Protein AF-H3HBI4-F1 (afdb_monomer)

Secondary structure (DSSP, 8-state):
-EEEEETTS--EEEEE--EEEEE-SSSTTT-EEEEEE---SPTTEEEEE--HHHH---HHHHHT----HHHHHHHHTTT--TTPPEEESSHHHHHHHTT---S-EEEHHHHEEESSS-GGG-SPPHHHHIIIIIS-PPPSS--HHHHHHHHHHHHHHHTTS--EEEEPPHHHHH-S-------SGGGTGGG-------PPPP------------TT---------------S--GGGG-S-SEEEEEEEETT--HHHHHHHIIIII----SEEPPPEE-TT-SEEEEEEE-SSHHHHHHHHHH---TTS---EEE-TTS-EEEEEEEE-TTS-EEEEEEEEE-

Foldseek 3Di:
DFKKDFAPDPDIDRQAAFKAWDADLVPLVWGTLDIFTEADDDPRMDTPGRPCVAAVQDPCLNNPFPHHLVNVLVSCVVPDDLPDAAWAAVCVSVCVNSVHDHDRYDHLQVFAFALDDDPVQRRDDLQQLCCPQVVDGDFPHDDNSVRNSSRSVSVVSSVPDDTYHDGHHPCVRPNDDDDDDPDDPPPPVVPDDDDDDDDDDDDDDDDDDDDDDDPPPPDDDDDDDDDDDDDDDDPSVQPFAQKKKKKQAAPQAWQVLVQVLLCPQLVFHFPDWDGWDDDPPDRMTMGMTGHPGNVSSVSSQVSAAAPVRHWDWDADSRGWTKTFHWTAHPVRDIDRGMMMTGD

pLDDT: mean 77.67, std 22.81, range [23.73, 97.88]

Nearest PDB structures (foldseek):
  2cq4-assembly1_A  TM=5.658E-01  e=1.189E-02  Homo sapiens
  7pcv-assembly2_B  TM=7.334E-01  e=9.843E-02  Homo sapiens
  2cph-assembly1_A  TM=5.610E-01  e=5.065E-02  Mus musculus
  2cpx-assembly1_A  TM=5.346E-01  e=1.111E-01  Homo sapiens
  3k0j-assembly1_C  TM=5.694E-01  e=1.414E-01  Homo sapiens

Sequence (343 aa):
MCVTQQEGSHESKANALCRVSAVDGENMLRNIISDFIVHQPEDGFHIVDPKTDIHGITAQQIANCKITMQQAQKKMLKYISSDTIVVGHSVYGDLASMRINHRRVIDTALIFRRKDGSPSRATPGLKDLTKFLLGFEMPQGHDSTVDAQASMMAAKYAARHETGRIIPSALELHGPRTKEPREEAIRLEANKEYTEAAKPTAVNAPVNEASYIDMAAMKKEGAGETASRKNGMSEAMIARSCRLRVHRIPKGISSRDIEKFFIENTQIVPAAVEKIAWLPNQNRGSCSVTFSTNAHAALAFESAKGPNGKTKVTNDSIGRPQKTIAVVNGIGKTYKNVALGVL

Organism: Phytophthora ramorum (NCBI:txid164328)

InterPro domains:
  IPR012337 Ribonuclease H-like superfamily [SSF53098] (15-156)
  IPR012677 Nucleotide-binding alpha-beta plait domain superfamily [G3DSA:3.30.70.330] (229-315)
  IPR013520 Ribonuclease H-like domain [SM00479] (1-164)
  IPR035979 RNA-binding domain superfamily [SSF54928] (233-304)
  IPR036397 Ribonuclease H superfamily [G3DSA:3.30.420.10] (1-170)
  IPR047021 RNA exonuclease REXO1/REXO3/REXO4-like [PTHR12801] (1-171)

Radius of gyration: 23.18 Å; Cα contacts (8 Å, |Δi|>4): 542; chains: 1; bounding box: 61×56×58 Å

Solvent-accessible surface area (backbone atoms only — not comparable to full-atom values): 20490 Å² total; per-residue (Å²): 84,18,24,29,30,37,68,99,55,91,57,65,43,73,54,38,52,34,60,55,44,43,56,36,86,87,46,35,93,72,35,69,75,41,76,43,43,20,27,38,55,58,93,66,38,41,72,76,40,52,46,35,88,48,51,70,47,50,59,66,60,29,49,70,33,85,36,40,63,70,54,49,41,60,60,51,52,76,74,50,52,93,82,40,74,49,64,20,61,60,38,67,60,59,30,56,44,60,72,51,90,78,86,48,63,49,44,46,34,75,50,38,23,24,62,54,68,56,83,94,54,22,57,53,53,71,61,53,48,35,37,72,77,67,72,42,79,67,70,94,54,52,48,59,56,60,51,40,39,52,23,43,51,52,47,58,45,48,77,75,47,87,68,35,64,72,40,69,38,67,51,78,76,68,44,82,85,78,83,76,83,92,79,67,77,76,74,67,69,81,73,68,79,91,76,85,90,83,85,89,82,89,83,89,84,85,90,81,91,83,86,87,85,76,91,80,75,90,72,84,88,84,90,86,90,88,88,87,85,88,90,76,85,63,73,77,74,68,78,44,59,32,33,35,36,39,31,59,34,50,84,83,61,54,43,66,28,54,50,50,41,33,42,74,59,32,70,34,75,64,70,42,62,41,71,65,45,69,50,87,100,47,81,36,22,33,30,42,36,31,28,87,37,46,66,52,32,49,48,34,59,68,47,47,45,11,64,79,71,58,68,60,80,43,60,48,83,80,67,40,55,26,33,48,26,49,44,50,24,98,87,70,54,75,41,56,71,25,34,42,30,59,87

Mean predicted aligned error: 16.55 Å

Structure (mmCIF, N/CA/C/O backbone):
data_AF-H3HBI4-F1
#
_entry.id   AF-H3HBI4-F1
#
loop_
_atom_site.group_PDB
_atom_site.id
_atom_site.type_symbol
_atom_site.label_atom_id
_atom_site.label_alt_id
_atom_site.label_comp_id
_atom_site.label_asym_id
_atom_site.label_entity_id
_atom_site.label_seq_id
_atom_site.pdbx_PDB_ins_code
_atom_site.Cartn_x
_atom_site.Cartn_y
_atom_site.Cartn_z
_atom_site.occupancy
_atom_site.B_iso_or_equiv
_atom_site.auth_seq_id
_atom_site.auth_comp_id
_atom_site.auth_asym_id
_atom_site.auth_atom_id
_atom_site.pdbx_PDB_model_num
ATOM 1 N N . MET A 1 1 ? 9.246 -3.633 5.172 1.00 92.88 1 MET A N 1
ATOM 2 C CA . MET A 1 1 ? 9.793 -4.797 5.910 1.00 92.88 1 MET A CA 1
ATOM 3 C C . MET A 1 1 ? 10.995 -4.333 6.711 1.00 92.88 1 MET A C 1
ATOM 5 O O . MET A 1 1 ? 11.638 -3.404 6.253 1.00 92.88 1 MET A O 1
ATOM 9 N N . CYS A 1 2 ? 11.321 -4.981 7.825 1.00 93.94 2 CYS A N 1
ATOM 10 C CA . CYS A 1 2 ? 12.526 -4.735 8.624 1.00 93.94 2 CYS A CA 1
ATOM 11 C C . CYS A 1 2 ? 13.415 -5.992 8.691 1.00 93.94 2 CYS A C 1
ATOM 13 O O . CYS A 1 2 ? 13.031 -7.060 8.206 1.00 93.94 2 CYS A O 1
ATOM 15 N N . VAL A 1 3 ? 14.611 -5.855 9.262 1.00 95.56 3 VAL A N 1
ATOM 16 C CA . VAL A 1 3 ? 15.516 -6.963 9.584 1.00 95.56 3 VAL A CA 1
ATOM 17 C C . VAL A 1 3 ? 15.357 -7.317 11.057 1.00 95.56 3 VAL A C 1
ATOM 19 O O . VAL A 1 3 ? 15.500 -6.448 11.920 1.00 95.56 3 VAL A O 1
ATOM 22 N N . THR A 1 4 ? 15.092 -8.588 11.347 1.00 94.69 4 THR A N 1
ATOM 23 C CA . THR A 1 4 ? 15.086 -9.125 12.714 1.00 94.69 4 THR A CA 1
ATOM 24 C C . THR A 1 4 ? 16.097 -10.254 12.857 1.00 94.69 4 THR A C 1
ATOM 26 O O . THR A 1 4 ? 16.454 -10.895 11.872 1.00 94.69 4 THR A O 1
ATOM 29 N N . GLN A 1 5 ? 16.568 -10.507 14.072 1.00 94.44 5 GLN A N 1
ATOM 30 C CA . GLN A 1 5 ? 17.501 -11.590 14.380 1.00 94.44 5 GLN A CA 1
ATOM 31 C C . GLN A 1 5 ? 17.034 -12.328 15.627 1.00 94.44 5 GLN A C 1
ATOM 33 O O . GLN A 1 5 ? 16.554 -11.703 16.573 1.00 94.44 5 GLN A O 1
ATOM 38 N N . GLN A 1 6 ? 17.130 -13.656 15.605 1.00 93.25 6 GLN A N 1
ATOM 39 C CA . GLN A 1 6 ? 16.731 -14.477 16.743 1.00 93.25 6 GLN A CA 1
ATOM 40 C C . GLN A 1 6 ? 17.752 -14.339 17.877 1.00 93.25 6 GLN A C 1
ATOM 42 O O . GLN A 1 6 ? 18.962 -14.419 17.649 1.00 93.25 6 GLN A O 1
ATOM 47 N N . GLU A 1 7 ? 17.257 -14.149 19.098 1.00 90.31 7 GLU A N 1
ATOM 48 C CA . GLU A 1 7 ? 18.072 -14.046 20.306 1.00 90.31 7 GLU A CA 1
ATOM 49 C C . GLU A 1 7 ? 18.949 -15.293 20.486 1.00 90.31 7 GLU A C 1
ATOM 51 O O . GLU A 1 7 ? 18.493 -16.427 20.339 1.00 90.31 7 GLU A O 1
ATOM 56 N N . GLY A 1 8 ? 20.237 -15.081 20.767 1.00 87.00 8 GLY A N 1
ATOM 57 C CA . GLY A 1 8 ? 21.205 -16.168 20.943 1.00 87.00 8 GLY A CA 1
ATOM 58 C C . GLY A 1 8 ? 21.646 -16.877 19.654 1.00 87.00 8 GLY A C 1
ATOM 59 O O . GLY A 1 8 ? 22.393 -17.847 19.737 1.00 87.00 8 GLY A O 1
ATOM 60 N N . SER A 1 9 ? 21.236 -16.407 18.469 1.00 88.56 9 SER A N 1
ATOM 61 C CA . SER A 1 9 ? 21.659 -16.964 17.176 1.00 88.56 9 SER A CA 1
ATOM 62 C C . SER A 1 9 ? 22.230 -15.888 16.245 1.00 88.56 9 SER A C 1
ATOM 64 O O . SER A 1 9 ? 21.973 -14.697 16.421 1.00 88.56 9 SER A O 1
ATOM 66 N N . HIS A 1 10 ? 22.952 -16.307 15.203 1.00 85.00 10 HIS A N 1
ATOM 67 C CA . HIS A 1 10 ? 23.350 -15.438 14.086 1.00 85.00 10 HIS A CA 1
ATOM 68 C C . HIS A 1 10 ? 22.332 -15.437 12.929 1.00 85.00 10 HIS A C 1
ATOM 70 O O . HIS A 1 10 ? 22.590 -14.845 11.880 1.00 85.00 10 HIS A O 1
ATOM 76 N N . GLU A 1 11 ? 21.181 -16.100 13.087 1.00 86.94 11 GLU A N 1
ATOM 77 C CA . GLU A 1 11 ? 20.178 -16.191 12.030 1.00 86.94 11 GLU A CA 1
ATOM 78 C C . GLU A 1 11 ? 19.351 -14.900 11.959 1.00 86.94 11 GLU A C 1
ATOM 80 O O . GLU A 1 11 ? 18.637 -14.532 12.898 1.00 86.94 11 GLU A O 1
ATOM 85 N N . SER A 1 12 ? 19.444 -14.206 10.821 1.00 88.94 12 SER A N 1
ATOM 86 C CA . SER A 1 12 ? 18.702 -12.974 10.560 1.00 88.94 12 SER A CA 1
ATOM 87 C C . SER A 1 12 ? 17.635 -13.170 9.484 1.00 88.94 12 SER A C 1
ATOM 89 O O . SER A 1 12 ? 17.855 -13.757 8.425 1.00 88.94 12 SER A O 1
ATOM 91 N N . LYS A 1 13 ? 16.448 -12.625 9.745 1.00 89.75 13 LYS A N 1
ATOM 92 C CA . LYS A 1 13 ? 15.347 -12.506 8.795 1.00 89.75 13 LYS A CA 1
ATOM 93 C C . LYS A 1 13 ? 15.378 -11.108 8.201 1.00 89.75 13 LYS A C 1
ATOM 95 O O . LYS A 1 13 ? 14.882 -10.155 8.794 1.00 89.75 13 LYS A O 1
ATOM 100 N N . ALA A 1 14 ? 15.913 -10.989 6.989 1.00 91.81 14 ALA A N 1
ATOM 101 C CA . ALA A 1 14 ? 16.042 -9.705 6.294 1.00 91.81 14 ALA A CA 1
ATOM 102 C C . ALA A 1 14 ? 14.701 -9.046 5.904 1.00 91.81 14 ALA A C 1
ATOM 104 O O . ALA A 1 14 ? 14.677 -7.864 5.551 1.00 91.81 14 ALA A O 1
ATOM 105 N N . ASN A 1 15 ? 13.606 -9.812 5.925 1.00 92.56 15 ASN A N 1
ATOM 106 C CA . ASN A 1 15 ? 12.315 -9.461 5.334 1.00 92.56 15 ASN A CA 1
ATOM 107 C C . ASN A 1 15 ? 11.151 -9.642 6.327 1.00 92.56 15 ASN A C 1
ATOM 109 O O . ASN A 1 15 ? 10.064 -10.079 5.950 1.00 92.56 15 ASN A O 1
ATOM 113 N N . ALA A 1 16 ? 11.357 -9.328 7.607 1.00 95.06 16 ALA A N 1
ATOM 114 C CA . ALA A 1 16 ? 10.279 -9.348 8.591 1.00 95.06 16 ALA A CA 1
ATOM 115 C C . ALA A 1 16 ? 9.219 -8.281 8.257 1.00 95.06 16 ALA A C 1
ATOM 117 O O . ALA A 1 16 ? 9.527 -7.149 7.866 1.00 95.06 16 ALA A O 1
ATOM 118 N N . LEU A 1 17 ? 7.940 -8.635 8.364 1.00 95.50 17 LEU A N 1
ATOM 119 C CA . LEU A 1 17 ? 6.852 -7.746 7.972 1.00 95.50 17 LEU A CA 1
ATOM 120 C C . LEU A 1 17 ? 6.647 -6.631 9.008 1.00 95.50 17 LEU A C 1
ATOM 122 O O . LEU A 1 17 ? 6.317 -6.919 10.154 1.00 95.50 17 LEU A O 1
ATOM 126 N N . CYS A 1 18 ? 6.759 -5.367 8.582 1.00 94.06 18 CYS A N 1
ATOM 127 C CA . CYS A 1 18 ? 6.536 -4.192 9.440 1.00 94.06 18 CYS A CA 1
ATOM 128 C C . CYS A 1 18 ? 5.358 -3.303 9.002 1.00 94.06 18 CYS A C 1
ATOM 130 O O . CYS A 1 18 ? 4.817 -2.571 9.820 1.00 94.06 18 CYS A O 1
ATOM 132 N N . ARG A 1 19 ? 4.921 -3.354 7.739 1.00 94.25 19 ARG A N 1
ATOM 133 C CA . ARG A 1 19 ? 3.734 -2.648 7.227 1.00 94.25 19 ARG A CA 1
ATOM 134 C C . ARG A 1 19 ? 3.176 -3.417 6.041 1.00 94.25 19 ARG A C 1
ATOM 136 O O . ARG A 1 19 ? 3.949 -3.964 5.259 1.00 94.25 19 ARG A O 1
ATOM 143 N N . VAL A 1 20 ? 1.856 -3.445 5.915 1.00 94.56 20 VAL A N 1
ATOM 144 C CA . VAL A 1 20 ? 1.159 -4.030 4.768 1.00 94.56 20 VAL A CA 1
ATOM 145 C C . VAL A 1 20 ? 0.008 -3.127 4.353 1.00 94.56 20 VAL A C 1
ATOM 147 O O . VAL A 1 20 ? -0.744 -2.634 5.199 1.00 94.56 20 VAL A O 1
ATOM 150 N N . SER A 1 21 ? -0.138 -2.932 3.044 1.00 92.31 21 SER A N 1
ATOM 151 C CA . SER A 1 21 ? -1.249 -2.189 2.456 1.00 92.31 21 SER A CA 1
ATOM 152 C C . SER A 1 21 ? -1.907 -3.012 1.347 1.00 92.31 21 SER A C 1
ATOM 154 O O . SER A 1 21 ? -1.239 -3.750 0.630 1.00 92.31 21 SER A O 1
ATOM 156 N N . ALA A 1 22 ? -3.222 -2.882 1.205 1.00 93.12 22 ALA A N 1
ATOM 157 C CA . ALA A 1 22 ? -4.009 -3.439 0.113 1.00 93.12 22 ALA A CA 1
ATOM 158 C C . ALA A 1 22 ? -4.960 -2.375 -0.430 1.00 93.12 22 ALA A C 1
ATOM 160 O O . ALA A 1 22 ? -5.560 -1.608 0.329 1.00 93.12 22 ALA A O 1
ATOM 161 N N . VAL A 1 23 ? -5.130 -2.371 -1.747 1.00 89.88 23 VAL A N 1
ATOM 162 C CA . VAL A 1 23 ? -6.016 -1.459 -2.472 1.00 89.88 23 VAL A CA 1
ATOM 163 C C . VAL A 1 23 ? -6.989 -2.248 -3.335 1.00 89.88 23 VAL A C 1
ATOM 165 O O . VAL A 1 23 ? -6.710 -3.375 -3.737 1.00 89.88 23 VAL A O 1
ATOM 168 N N . ASP A 1 24 ? -8.142 -1.652 -3.599 1.00 86.69 24 ASP A N 1
ATOM 169 C CA . ASP A 1 24 ? -9.148 -2.204 -4.502 1.00 86.69 24 ASP A CA 1
ATOM 170 C C . ASP A 1 24 ? -8.649 -2.135 -5.946 1.00 86.69 24 ASP A C 1
ATOM 172 O O . ASP A 1 24 ? -8.243 -1.075 -6.409 1.00 86.69 24 ASP A O 1
ATOM 176 N N . GLY A 1 25 ? -8.673 -3.250 -6.674 1.00 86.69 25 GLY A N 1
ATOM 177 C CA . GLY A 1 25 ? -8.191 -3.280 -8.051 1.00 86.69 25 GLY A CA 1
ATOM 178 C C . GLY A 1 25 ? -8.991 -2.394 -9.000 1.00 86.69 25 GLY A C 1
ATOM 179 O O . GLY A 1 25 ? -8.414 -1.814 -9.920 1.00 86.69 25 GLY A O 1
ATOM 180 N N . GLU A 1 26 ? -10.289 -2.209 -8.769 1.00 83.88 26 GLU A N 1
ATOM 181 C CA . GLU A 1 26 ? -11.128 -1.352 -9.607 1.00 83.88 26 GLU A CA 1
ATOM 182 C C . GLU A 1 26 ? -10.927 0.120 -9.252 1.00 83.88 26 GLU A C 1
ATOM 184 O O . GLU A 1 26 ? -10.627 0.931 -10.133 1.00 83.88 26 GLU A O 1
ATOM 189 N N . ASN A 1 27 ? -10.977 0.434 -7.954 1.00 79.38 27 ASN A N 1
ATOM 190 C CA . ASN A 1 27 ? -10.935 1.794 -7.415 1.00 79.38 27 ASN A CA 1
ATOM 191 C C . ASN A 1 27 ? -9.642 2.109 -6.641 1.00 79.38 27 ASN A C 1
ATOM 193 O O . ASN A 1 27 ? -9.673 2.828 -5.643 1.00 79.38 27 ASN A O 1
ATOM 197 N N . MET A 1 28 ? -8.494 1.626 -7.123 1.00 77.50 28 MET A N 1
ATOM 198 C CA . MET A 1 28 ? -7.189 1.654 -6.429 1.00 77.50 28 MET A CA 1
ATOM 199 C C . MET A 1 28 ? -6.773 3.025 -5.902 1.00 77.50 28 MET A C 1
ATOM 201 O O . MET A 1 28 ? -6.196 3.135 -4.823 1.00 77.50 28 MET A O 1
ATOM 205 N N . LEU A 1 29 ? -7.097 4.085 -6.644 1.00 67.06 29 LEU A N 1
ATOM 206 C CA . LEU A 1 29 ? -6.775 5.451 -6.258 1.00 67.06 29 LEU A CA 1
ATOM 207 C C . LEU A 1 29 ? -7.581 5.900 -5.042 1.00 67.06 29 LEU A C 1
ATOM 209 O O . LEU A 1 29 ? -7.080 6.694 -4.255 1.00 67.06 29 LEU A O 1
ATOM 213 N N . ARG A 1 30 ? -8.841 5.477 -4.935 1.00 60.25 30 ARG A N 1
ATOM 214 C CA . ARG A 1 30 ? -9.856 6.007 -4.008 1.00 60.25 30 ARG A CA 1
ATOM 215 C C . ARG A 1 30 ? -10.087 5.102 -2.801 1.00 60.25 30 ARG A C 1
ATOM 217 O O . ARG A 1 30 ? -10.400 5.592 -1.718 1.00 60.25 30 ARG A O 1
ATOM 224 N N . ASN A 1 31 ? -9.881 3.802 -2.982 1.00 73.81 31 ASN A N 1
ATOM 225 C CA . ASN A 1 31 ? -10.235 2.776 -2.020 1.00 73.81 31 ASN A CA 1
ATOM 226 C C . ASN A 1 31 ? -9.001 1.979 -1.567 1.00 73.81 31 ASN A C 1
ATOM 228 O O . ASN A 1 31 ? -8.602 0.981 -2.173 1.00 73.81 31 ASN A O 1
ATOM 232 N N . ILE A 1 32 ? -8.414 2.434 -0.458 1.00 83.75 32 ILE A N 1
ATOM 233 C CA . ILE A 1 32 ? -7.425 1.671 0.307 1.00 83.75 32 ILE A CA 1
ATOM 234 C C . ILE A 1 32 ? -8.194 0.743 1.250 1.00 83.75 32 ILE A C 1
ATOM 236 O O . ILE A 1 32 ? -8.770 1.198 2.250 1.00 83.75 32 ILE A O 1
ATOM 240 N N . ILE A 1 33 ? -8.174 -0.548 0.915 1.00 85.25 33 ILE A N 1
ATOM 241 C CA . ILE A 1 33 ? -8.853 -1.635 1.628 1.00 85.25 33 ILE A CA 1
ATOM 242 C C . ILE A 1 33 ? -8.239 -1.831 3.014 1.00 85.25 33 ILE A C 1
ATOM 244 O O . ILE A 1 33 ? -8.946 -2.034 4.004 1.00 85.25 33 ILE A O 1
ATOM 248 N N . SER A 1 34 ? -6.912 -1.779 3.085 1.00 86.69 34 SER A N 1
ATOM 249 C CA . SER A 1 34 ? -6.167 -2.016 4.310 1.00 86.69 34 SER A CA 1
ATOM 250 C C . SER A 1 34 ? -4.841 -1.272 4.277 1.00 86.69 34 SER A C 1
ATOM 252 O O . SER A 1 34 ? -4.184 -1.256 3.246 1.00 86.69 34 SER A O 1
ATOM 254 N N . ASP A 1 35 ? -4.438 -0.680 5.397 1.00 89.62 35 ASP A N 1
ATOM 255 C CA . ASP A 1 35 ? -3.092 -0.138 5.596 1.00 89.62 35 ASP A CA 1
ATOM 256 C C . ASP A 1 35 ? -2.782 -0.126 7.093 1.00 89.62 35 ASP A C 1
ATOM 258 O O . ASP A 1 35 ? -3.500 0.506 7.874 1.00 89.62 35 ASP A O 1
ATOM 262 N N . PHE A 1 36 ? -1.777 -0.887 7.520 1.00 87.62 36 PHE A N 1
ATOM 263 C CA . PHE A 1 36 ? -1.383 -0.930 8.924 1.00 87.62 36 PHE A CA 1
ATOM 264 C C . PHE A 1 36 ? 0.068 -1.378 9.122 1.00 87.62 36 PHE A C 1
ATOM 266 O O . PHE A 1 36 ? 0.602 -2.183 8.358 1.00 87.62 36 PHE A O 1
ATOM 273 N N . ILE A 1 37 ? 0.681 -0.879 10.200 1.00 91.00 37 ILE A N 1
ATOM 274 C CA . ILE A 1 37 ? 1.959 -1.375 10.725 1.00 91.00 37 ILE A CA 1
ATOM 275 C C . ILE A 1 37 ? 1.722 -2.711 11.433 1.00 91.00 37 ILE A C 1
ATOM 277 O O . ILE A 1 37 ? 0.662 -2.937 12.020 1.00 91.00 37 ILE A O 1
ATOM 281 N N . VAL A 1 38 ? 2.712 -3.592 11.385 1.00 92.81 38 VAL A N 1
ATOM 282 C CA . VAL A 1 38 ? 2.729 -4.881 12.077 1.00 92.81 38 VAL A CA 1
ATOM 283 C C . VAL A 1 38 ? 3.812 -4.831 13.141 1.00 92.81 38 VAL A C 1
ATOM 285 O O . VAL A 1 38 ? 4.924 -4.376 12.878 1.00 92.81 38 VAL A O 1
ATOM 288 N N . HIS A 1 39 ? 3.447 -5.263 14.342 1.00 92.56 39 HIS A N 1
ATOM 289 C CA . HIS A 1 39 ? 4.348 -5.373 15.472 1.00 92.56 39 HIS A CA 1
ATOM 290 C C . HIS A 1 39 ? 5.518 -6.284 15.116 1.00 92.56 39 HIS A C 1
ATOM 292 O O . HIS A 1 39 ? 5.321 -7.410 14.653 1.00 92.56 39 HIS A O 1
ATOM 298 N N . GLN A 1 40 ? 6.714 -5.767 15.353 1.00 92.00 40 GLN A N 1
ATOM 299 C CA . GLN A 1 40 ? 7.963 -6.508 15.354 1.00 92.00 40 GLN A CA 1
ATOM 300 C C . GLN A 1 40 ? 8.781 -6.027 16.559 1.00 92.00 40 GLN A C 1
ATOM 302 O O . GLN A 1 40 ? 8.615 -4.875 16.978 1.00 92.00 40 GLN A O 1
ATOM 307 N N . PRO A 1 41 ? 9.701 -6.852 17.067 1.00 91.38 41 PRO A N 1
ATOM 308 C CA . PRO A 1 41 ? 9.980 -8.227 16.639 1.00 91.38 41 PRO A CA 1
ATOM 309 C C . PRO A 1 41 ? 8.898 -9.230 17.094 1.00 91.38 41 PRO A C 1
ATOM 311 O O . PRO A 1 41 ? 8.011 -8.892 17.870 1.00 91.38 41 PRO A O 1
ATOM 314 N N . GLU A 1 42 ? 8.936 -10.458 16.575 1.00 88.19 42 GLU A N 1
ATOM 315 C CA . GLU A 1 42 ? 8.231 -11.592 17.197 1.00 88.19 42 GLU A CA 1
ATOM 316 C C . GLU A 1 42 ? 8.972 -12.041 18.470 1.00 88.19 42 GLU A C 1
ATOM 318 O O . GLU A 1 42 ? 10.158 -11.751 18.624 1.00 88.19 42 GLU A O 1
ATOM 323 N N . ASP A 1 43 ? 8.295 -12.762 19.367 1.00 89.00 43 ASP A N 1
ATOM 324 C CA . ASP A 1 43 ? 8.900 -13.259 20.611 1.00 89.00 43 ASP A CA 1
ATOM 325 C C . ASP A 1 43 ? 10.187 -14.061 20.330 1.00 89.00 43 ASP A C 1
ATOM 327 O O . ASP A 1 43 ? 10.211 -14.939 19.462 1.00 89.00 43 ASP A O 1
ATOM 331 N N . GLY A 1 44 ? 11.263 -13.752 21.061 1.00 89.62 44 GLY A N 1
ATOM 332 C CA . GLY A 1 44 ? 12.587 -14.358 20.868 1.00 89.62 44 GLY A CA 1
ATOM 333 C C . GLY A 1 44 ? 13.397 -13.771 19.706 1.00 89.62 44 GLY A C 1
ATOM 334 O O . GLY A 1 44 ? 14.412 -14.349 19.314 1.00 89.62 44 GLY A O 1
ATOM 335 N N . PHE A 1 45 ? 12.970 -12.642 19.135 1.00 92.69 45 PHE A N 1
ATOM 336 C CA . PHE A 1 45 ? 13.719 -11.884 18.133 1.00 92.69 45 PHE A CA 1
ATOM 337 C C . PHE A 1 45 ? 13.952 -10.442 18.602 1.00 92.69 45 PHE A C 1
ATOM 339 O O . PHE A 1 45 ? 13.185 -9.898 19.389 1.00 92.69 45 PHE A O 1
ATOM 346 N N . HIS A 1 46 ? 14.961 -9.782 18.034 1.00 92.50 46 HIS A N 1
ATOM 347 C CA . HIS A 1 46 ? 15.159 -8.334 18.136 1.00 92.50 46 HIS A CA 1
ATOM 348 C C . HIS A 1 46 ? 15.248 -7.692 16.745 1.00 92.50 46 HIS A C 1
ATOM 350 O O . HIS A 1 46 ? 15.558 -8.359 15.755 1.00 92.50 46 HIS A O 1
ATOM 356 N N . ILE A 1 47 ? 14.943 -6.394 16.650 1.00 93.50 47 ILE A N 1
ATOM 357 C CA . ILE A 1 47 ? 15.097 -5.629 15.403 1.00 93.50 47 ILE A CA 1
ATOM 358 C C . ILE A 1 47 ? 16.570 -5.245 15.243 1.00 93.50 47 ILE A C 1
ATOM 360 O O . ILE A 1 47 ? 17.134 -4.604 16.124 1.00 93.50 47 ILE A O 1
ATOM 364 N N . VAL A 1 48 ? 17.159 -5.604 14.101 1.00 94.75 48 VAL A N 1
ATOM 365 C CA . VAL A 1 48 ? 18.531 -5.230 13.716 1.00 94.75 48 VAL A CA 1
ATOM 366 C C . VAL A 1 48 ? 18.525 -3.956 12.880 1.00 94.75 48 VAL A C 1
ATOM 368 O O . VAL A 1 48 ? 19.307 -3.045 13.120 1.00 94.75 48 VAL A O 1
ATOM 371 N N . ASP A 1 49 ? 17.620 -3.882 11.903 1.00 93.50 49 ASP A N 1
ATOM 372 C CA . ASP A 1 49 ? 17.490 -2.725 11.021 1.00 93.50 49 ASP A CA 1
ATOM 373 C C . ASP A 1 49 ? 16.005 -2.469 10.716 1.00 93.50 49 ASP A C 1
ATOM 375 O O . ASP A 1 49 ? 15.355 -3.293 10.059 1.00 93.50 49 ASP A O 1
ATOM 379 N N . PRO A 1 50 ? 15.426 -1.344 11.178 1.00 88.56 50 PRO A N 1
ATOM 380 C CA . PRO A 1 50 ? 14.044 -0.995 10.877 1.00 88.56 50 PRO A CA 1
ATOM 381 C C . PRO A 1 50 ? 13.818 -0.625 9.406 1.00 88.56 50 PRO A C 1
ATOM 383 O O . PRO A 1 50 ? 12.659 -0.579 9.012 1.00 88.56 50 PRO A O 1
ATOM 386 N N . LYS A 1 51 ? 14.869 -0.376 8.607 1.00 91.12 51 LYS A N 1
ATOM 387 C CA . LYS A 1 51 ? 14.818 0.147 7.229 1.00 91.12 51 LYS A CA 1
ATOM 388 C C . LYS A 1 51 ? 14.086 1.490 7.119 1.00 91.12 51 LYS A C 1
ATOM 390 O O . LYS A 1 51 ? 13.359 1.761 6.155 1.00 91.12 51 LYS A O 1
ATOM 395 N N . THR A 1 52 ? 14.265 2.346 8.129 1.00 80.69 52 THR A N 1
ATOM 396 C CA . THR A 1 52 ? 13.653 3.685 8.197 1.00 80.69 52 THR A CA 1
ATOM 397 C C . THR A 1 52 ? 14.078 4.565 7.019 1.00 80.69 52 THR A C 1
ATOM 399 O O . THR A 1 52 ? 13.269 5.341 6.525 1.00 80.69 52 THR A O 1
ATOM 402 N N . ASP A 1 53 ? 15.308 4.416 6.526 1.00 82.25 53 ASP A N 1
ATOM 403 C CA . ASP A 1 53 ? 15.825 5.080 5.320 1.00 82.25 53 ASP A CA 1
ATOM 404 C C . ASP A 1 53 ? 14.998 4.751 4.067 1.00 82.25 53 ASP A C 1
ATOM 406 O O . ASP A 1 53 ? 14.833 5.590 3.184 1.00 82.25 53 ASP A O 1
ATOM 410 N N . ILE A 1 54 ? 14.441 3.540 4.004 1.00 79.94 54 ILE A N 1
ATOM 411 C CA . ILE A 1 54 ? 13.666 3.064 2.859 1.00 79.94 54 ILE A CA 1
ATOM 412 C C . ILE A 1 54 ? 12.212 3.522 2.948 1.00 79.94 54 ILE A C 1
ATOM 414 O O . ILE A 1 54 ? 11.683 4.045 1.971 1.00 79.94 54 ILE A O 1
ATOM 418 N N . HIS A 1 55 ? 11.541 3.298 4.082 1.00 80.81 55 HIS A N 1
ATOM 419 C CA . HIS A 1 55 ? 10.084 3.483 4.196 1.00 80.81 55 HIS A CA 1
ATOM 420 C C . HIS A 1 55 ? 9.633 4.484 5.271 1.00 80.81 55 HIS A C 1
ATOM 422 O O . HIS A 1 55 ? 8.436 4.665 5.483 1.00 80.81 55 HIS A O 1
ATOM 428 N N . GLY A 1 56 ? 10.563 5.122 5.982 1.00 80.75 56 GLY A N 1
ATOM 429 C CA . GLY A 1 56 ? 10.277 6.207 6.928 1.00 80.75 56 GLY A CA 1
ATOM 430 C C . GLY A 1 56 ? 9.572 5.797 8.225 1.00 80.75 56 GLY A C 1
ATOM 431 O O . GLY A 1 56 ? 9.059 6.666 8.924 1.00 80.75 56 GLY A O 1
ATOM 432 N N . ILE A 1 57 ? 9.520 4.502 8.556 1.00 81.94 57 ILE A N 1
ATOM 433 C CA . ILE A 1 57 ? 8.854 4.001 9.773 1.00 81.94 57 ILE A CA 1
ATOM 434 C C . ILE A 1 57 ? 9.926 3.721 10.819 1.00 81.94 57 ILE A C 1
ATOM 436 O O . ILE A 1 57 ? 10.822 2.921 10.558 1.00 81.94 57 ILE A O 1
ATOM 440 N N . THR A 1 58 ? 9.828 4.349 11.989 1.00 83.56 58 THR A N 1
ATOM 441 C CA . THR A 1 58 ? 10.841 4.206 13.041 1.00 83.56 58 THR A CA 1
ATOM 442 C C . THR A 1 58 ? 10.708 2.887 13.801 1.00 83.56 58 THR A C 1
ATOM 444 O O . THR A 1 58 ? 9.621 2.309 13.901 1.00 83.56 58 THR A O 1
ATOM 447 N N . ALA A 1 59 ? 11.801 2.439 14.425 1.00 87.06 59 ALA A N 1
ATOM 448 C CA . ALA A 1 59 ? 11.790 1.256 15.287 1.00 87.06 59 ALA A CA 1
ATOM 449 C C . ALA A 1 59 ? 10.751 1.369 16.420 1.00 87.06 59 ALA A C 1
ATOM 451 O O . ALA A 1 59 ? 10.046 0.402 16.699 1.00 87.06 59 ALA A O 1
ATOM 452 N N . GLN A 1 60 ? 10.576 2.557 17.017 1.00 83.44 60 GLN A N 1
ATOM 453 C CA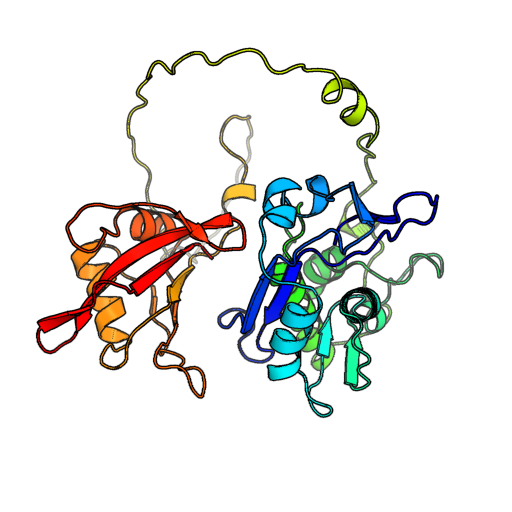 . GLN A 1 60 ? 9.567 2.767 18.061 1.00 83.44 60 GLN A CA 1
ATOM 454 C C . GLN A 1 60 ? 8.139 2.643 17.520 1.00 83.44 60 GLN A C 1
ATOM 456 O O . GLN A 1 60 ? 7.276 2.105 18.206 1.00 83.44 60 GLN A O 1
ATOM 461 N N . GLN A 1 61 ? 7.858 3.125 16.304 1.00 81.88 61 GLN A N 1
ATOM 462 C CA . GLN A 1 61 ? 6.532 2.972 15.693 1.00 81.88 61 GLN A CA 1
ATOM 463 C C . GLN A 1 61 ? 6.200 1.499 15.429 1.00 81.88 61 GLN A C 1
ATOM 465 O O . GLN A 1 61 ? 5.066 1.078 15.658 1.00 81.88 61 GLN A O 1
ATOM 470 N N . ILE A 1 62 ? 7.192 0.722 14.989 1.00 88.94 62 ILE A N 1
ATOM 471 C CA . ILE A 1 62 ? 7.063 -0.721 14.758 1.00 88.94 62 ILE A CA 1
ATOM 472 C C . ILE A 1 62 ? 6.825 -1.455 16.089 1.00 88.94 62 ILE A C 1
ATOM 474 O O . ILE A 1 62 ? 5.841 -2.186 16.211 1.00 88.94 62 ILE A O 1
ATOM 478 N N . ALA A 1 63 ? 7.655 -1.196 17.104 1.00 87.19 63 ALA A N 1
ATOM 479 C CA . ALA A 1 63 ? 7.565 -1.841 18.416 1.00 87.19 63 ALA A CA 1
ATOM 480 C C . ALA A 1 63 ? 6.283 -1.472 19.185 1.00 87.19 63 ALA A C 1
ATOM 482 O O . ALA A 1 63 ? 5.663 -2.321 19.817 1.00 87.19 63 ALA A O 1
ATOM 483 N N . ASN A 1 64 ? 5.821 -0.221 19.094 1.00 84.38 64 ASN A N 1
ATOM 484 C CA . ASN A 1 64 ? 4.602 0.225 19.780 1.00 84.38 64 ASN A CA 1
ATOM 485 C C . ASN A 1 64 ? 3.310 -0.220 19.078 1.00 84.38 64 ASN A C 1
ATOM 487 O O . ASN A 1 64 ? 2.209 -0.026 19.611 1.00 84.38 64 ASN A O 1
ATOM 491 N N . CYS A 1 65 ? 3.407 -0.788 17.873 1.00 88.06 65 CYS A N 1
ATOM 492 C CA . CYS A 1 65 ? 2.241 -1.311 17.186 1.00 88.06 65 CYS A CA 1
ATOM 493 C C . CYS A 1 65 ? 1.675 -2.520 17.940 1.00 88.06 65 CYS A C 1
ATOM 495 O O . CYS A 1 65 ? 2.413 -3.369 18.419 1.00 88.06 65 CYS A O 1
ATOM 497 N N . LYS A 1 66 ? 0.344 -2.623 18.017 1.00 88.62 66 LYS A N 1
ATOM 498 C CA . LYS A 1 66 ? -0.353 -3.726 18.707 1.00 88.62 66 LYS A CA 1
ATOM 499 C C . LYS A 1 66 ? -0.792 -4.855 17.774 1.00 88.62 66 LYS A C 1
ATOM 501 O O . LYS A 1 66 ? -1.364 -5.839 18.234 1.00 88.62 66 LYS A O 1
ATOM 506 N N . ILE A 1 67 ? -0.618 -4.682 16.464 1.00 91.69 67 ILE A N 1
ATOM 507 C CA . ILE A 1 67 ? -1.086 -5.647 15.469 1.00 91.69 67 ILE A CA 1
ATOM 508 C C . ILE A 1 67 ? -0.028 -6.729 15.319 1.00 91.69 67 ILE A C 1
ATOM 510 O O . ILE A 1 67 ? 0.996 -6.495 14.692 1.00 91.69 67 ILE A O 1
ATOM 514 N N . THR A 1 68 ? -0.286 -7.916 15.857 1.00 94.31 68 THR A N 1
ATOM 515 C CA . THR A 1 68 ? 0.618 -9.062 15.685 1.00 94.31 68 THR A CA 1
ATOM 516 C C . THR A 1 68 ? 0.586 -9.587 14.247 1.00 94.31 68 THR A C 1
ATOM 518 O O . THR A 1 68 ? -0.365 -9.333 13.500 1.00 94.31 68 THR A O 1
ATOM 521 N N . MET A 1 69 ? 1.579 -10.394 13.863 1.00 94.56 69 MET A N 1
ATOM 522 C CA . MET A 1 69 ? 1.606 -11.060 12.554 1.00 94.56 69 MET A CA 1
ATOM 523 C C . MET A 1 69 ? 0.325 -11.876 12.290 1.00 94.56 69 MET A C 1
ATOM 525 O O . MET A 1 69 ? -0.295 -11.772 11.235 1.00 94.56 69 MET A O 1
ATOM 529 N N . GLN A 1 70 ? -0.161 -12.620 13.283 1.00 94.75 70 GLN A N 1
ATOM 530 C CA . GLN A 1 70 ? -1.398 -13.405 13.162 1.00 94.75 70 GLN A CA 1
ATOM 531 C C . GLN A 1 70 ? -2.627 -12.509 12.929 1.00 94.75 70 GLN A C 1
ATOM 533 O O . GLN A 1 70 ? -3.507 -12.820 12.122 1.00 94.75 70 GLN A O 1
ATOM 538 N N . GLN A 1 71 ? -2.694 -11.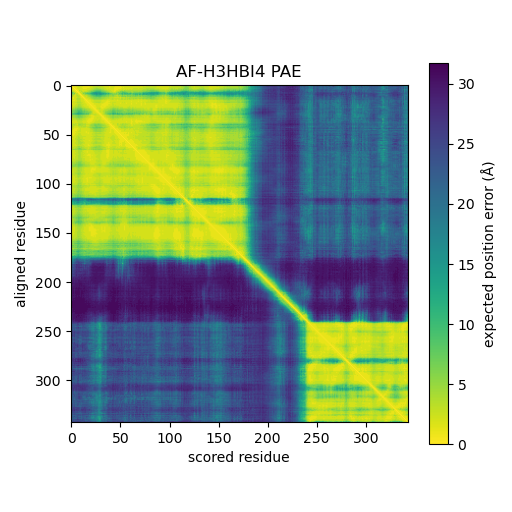357 13.606 1.00 94.69 71 GLN A N 1
ATOM 539 C CA . GLN A 1 71 ? -3.767 -10.386 13.393 1.00 94.69 71 GLN A CA 1
ATOM 540 C C . GLN A 1 71 ? -3.671 -9.732 12.012 1.00 94.69 71 GLN A C 1
ATOM 542 O O . GLN A 1 71 ? -4.704 -9.523 11.374 1.00 94.69 71 GLN A O 1
ATOM 547 N N . ALA A 1 72 ? -2.458 -9.439 11.539 1.00 93.50 72 ALA A N 1
ATOM 548 C CA . ALA A 1 72 ? -2.209 -8.942 10.192 1.00 93.50 72 ALA A CA 1
ATOM 549 C C . ALA A 1 72 ? -2.722 -9.930 9.134 1.00 93.50 72 ALA A C 1
ATOM 551 O O . ALA A 1 72 ? -3.520 -9.545 8.278 1.00 93.50 72 ALA A O 1
ATOM 552 N N . GLN A 1 73 ? -2.369 -11.214 9.251 1.00 95.44 73 GLN A N 1
ATOM 553 C CA . GLN A 1 73 ? -2.880 -12.278 8.378 1.00 95.44 73 GLN A CA 1
ATOM 554 C C . GLN A 1 73 ? -4.402 -12.336 8.394 1.00 95.44 73 GLN A C 1
ATOM 556 O O . GLN A 1 73 ? -5.034 -12.247 7.345 1.00 95.44 73 GLN A O 1
ATOM 561 N N . LYS A 1 74 ? -5.011 -12.405 9.585 1.00 94.69 74 LYS A N 1
AT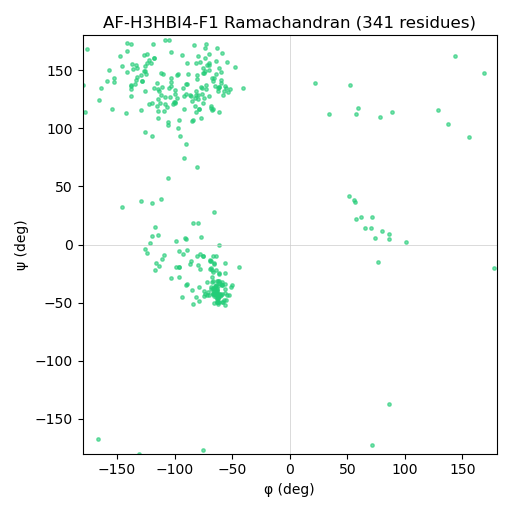OM 562 C CA . LYS A 1 74 ? -6.470 -12.461 9.724 1.00 94.69 74 LYS A CA 1
ATOM 563 C C . LYS A 1 74 ? -7.156 -11.246 9.104 1.00 94.69 74 LYS A C 1
ATOM 565 O O . LYS A 1 74 ? -8.259 -11.375 8.585 1.00 94.69 74 LYS A O 1
ATOM 570 N N . LYS A 1 75 ? -6.549 -10.057 9.171 1.00 92.56 75 LYS A N 1
ATOM 571 C CA . LYS A 1 75 ? -7.082 -8.850 8.525 1.00 92.56 75 LYS A CA 1
ATOM 572 C C . LYS A 1 75 ? -6.985 -8.927 7.003 1.00 92.56 75 LYS A C 1
ATOM 574 O O . LYS A 1 75 ? -7.961 -8.583 6.349 1.00 92.56 75 LYS A O 1
ATOM 579 N N . MET A 1 76 ? -5.865 -9.399 6.460 1.00 93.75 76 MET A N 1
ATOM 580 C CA . MET A 1 76 ? -5.655 -9.512 5.012 1.00 93.75 76 MET A CA 1
ATOM 581 C C . MET A 1 76 ? -6.506 -10.620 4.378 1.00 93.75 76 MET A C 1
ATOM 583 O O . MET A 1 76 ? -7.137 -10.397 3.348 1.00 93.75 76 MET A O 1
ATOM 587 N N . LEU A 1 77 ? -6.623 -11.776 5.036 1.00 94.75 77 LEU A N 1
ATOM 588 C CA . LEU A 1 77 ? -7.423 -12.919 4.574 1.00 94.75 77 LEU A CA 1
ATOM 589 C C . LEU A 1 77 ? -8.938 -12.652 4.549 1.00 94.75 77 LEU A C 1
ATOM 591 O O . LEU A 1 77 ? -9.686 -13.432 3.975 1.00 94.75 77 LEU A O 1
ATOM 595 N N . LYS A 1 78 ? -9.416 -11.531 5.108 1.00 93.12 78 LYS A N 1
ATOM 596 C CA . LYS A 1 78 ? -10.804 -11.078 4.889 1.00 93.12 78 LYS A CA 1
ATOM 597 C C . LYS A 1 78 ? -11.073 -10.657 3.446 1.00 93.12 78 LYS A C 1
ATOM 599 O O . LYS A 1 78 ? -12.228 -10.633 3.039 1.00 93.12 78 LYS A O 1
ATOM 604 N N . TYR A 1 79 ? -10.025 -10.284 2.716 1.00 89.94 79 TYR A N 1
ATOM 605 C CA . TYR A 1 79 ? -10.106 -9.769 1.350 1.00 89.94 79 TYR A CA 1
ATOM 606 C C . TYR A 1 79 ? -9.469 -10.720 0.328 1.00 89.94 79 TYR A C 1
ATOM 608 O O . TYR A 1 79 ? -9.741 -10.622 -0.867 1.00 89.94 79 TYR A O 1
ATOM 616 N N . ILE A 1 80 ? -8.628 -11.646 0.793 1.00 92.31 80 ILE A N 1
ATOM 617 C CA . ILE A 1 80 ? -7.938 -12.630 -0.038 1.00 92.31 80 ILE A CA 1
ATOM 618 C C . ILE A 1 80 ? -8.601 -13.991 0.177 1.00 92.31 80 ILE A C 1
ATOM 620 O O . ILE A 1 80 ? -8.407 -14.621 1.214 1.00 92.31 80 ILE A O 1
ATOM 624 N N . SER A 1 81 ? -9.376 -14.434 -0.811 1.00 93.50 81 SER A N 1
ATOM 625 C CA . SER A 1 81 ? -9.886 -15.803 -0.913 1.00 93.50 81 SER A CA 1
ATOM 626 C C . SER A 1 81 ? -9.109 -16.581 -1.979 1.00 93.50 81 SER A C 1
ATOM 628 O O . SER A 1 81 ? -8.292 -16.012 -2.702 1.00 93.50 81 SER A O 1
ATOM 630 N N . SER A 1 82 ? -9.402 -17.876 -2.127 1.00 93.75 82 SER A N 1
ATOM 631 C CA . SER A 1 82 ? -8.879 -18.703 -3.225 1.00 93.75 82 SER A CA 1
ATOM 632 C C . SER A 1 82 ? -9.197 -18.146 -4.612 1.00 93.75 82 SER A C 1
ATOM 634 O O . SER A 1 82 ? -8.481 -18.457 -5.566 1.00 93.75 82 SER A O 1
ATOM 636 N N . ASP A 1 83 ? -10.258 -17.339 -4.723 1.00 95.06 83 ASP A N 1
ATOM 637 C CA . ASP A 1 83 ? -10.704 -16.782 -5.991 1.00 95.06 83 ASP A CA 1
ATOM 638 C C . ASP A 1 83 ? -10.190 -15.374 -6.284 1.00 95.06 83 ASP A C 1
ATOM 640 O O . ASP A 1 83 ? -10.137 -14.983 -7.452 1.00 95.06 83 ASP A O 1
ATOM 644 N N . THR A 1 84 ? -9.751 -14.646 -5.255 1.00 95.19 84 THR A N 1
ATOM 645 C CA . THR A 1 84 ? -9.150 -13.320 -5.404 1.00 95.19 84 THR A CA 1
ATOM 646 C C . THR A 1 84 ? -7.882 -13.405 -6.254 1.00 95.19 84 THR A C 1
ATOM 648 O O . THR A 1 84 ? -7.035 -14.264 -6.029 1.00 95.19 84 THR A O 1
ATOM 651 N N . ILE A 1 85 ? -7.701 -12.490 -7.205 1.00 96.62 85 ILE A N 1
ATOM 652 C CA . ILE A 1 85 ? -6.426 -12.330 -7.914 1.00 96.62 85 ILE A CA 1
ATOM 653 C C . ILE A 1 85 ? -5.599 -11.287 -7.162 1.00 96.62 85 ILE A C 1
ATOM 655 O O . ILE A 1 85 ? -6.005 -10.131 -7.057 1.00 96.62 85 ILE A O 1
ATOM 659 N N . VAL A 1 86 ? -4.448 -11.688 -6.625 1.00 97.38 86 VAL A N 1
ATOM 660 C CA . VAL A 1 86 ? -3.521 -10.766 -5.954 1.00 97.38 86 VAL A CA 1
ATOM 661 C C . VAL A 1 86 ? -2.592 -10.165 -6.997 1.00 97.38 86 VAL A C 1
ATOM 663 O O . VAL A 1 86 ? -1.971 -10.888 -7.771 1.00 97.38 86 VAL A O 1
ATOM 666 N N . VAL A 1 87 ? -2.486 -8.842 -7.015 1.00 97.88 87 VAL A N 1
ATOM 667 C CA . VAL A 1 87 ? -1.642 -8.110 -7.962 1.00 97.88 87 VAL A CA 1
ATOM 668 C C . VAL A 1 87 ? -0.578 -7.346 -7.188 1.00 97.88 87 VAL A C 1
ATOM 670 O O . VAL A 1 87 ? -0.890 -6.694 -6.193 1.00 97.88 87 VAL A O 1
ATOM 673 N N . GLY A 1 88 ? 0.666 -7.404 -7.652 1.00 97.31 88 GLY A N 1
ATOM 674 C CA . GLY A 1 88 ? 1.783 -6.694 -7.034 1.00 97.31 88 GLY A CA 1
ATOM 675 C C . GLY A 1 88 ? 3.017 -6.662 -7.930 1.00 97.31 88 GLY A C 1
ATOM 676 O O . GLY A 1 88 ? 2.947 -6.976 -9.122 1.00 97.31 88 GLY A O 1
ATOM 677 N N . HIS A 1 89 ? 4.152 -6.272 -7.360 1.00 97.19 89 HIS A N 1
ATOM 678 C CA . HIS A 1 89 ? 5.440 -6.238 -8.046 1.00 97.19 89 HIS A CA 1
ATOM 679 C C . HIS A 1 89 ? 6.488 -6.965 -7.206 1.00 97.19 89 HIS A C 1
ATOM 681 O O . HIS A 1 89 ? 6.802 -6.518 -6.109 1.00 97.19 89 HIS A O 1
ATOM 687 N N . SER A 1 90 ? 7.030 -8.076 -7.712 1.00 95.00 90 SER A N 1
ATOM 688 C CA . SER A 1 90 ? 7.841 -9.024 -6.927 1.00 95.00 90 SER A CA 1
ATOM 689 C C . SER A 1 90 ? 7.099 -9.549 -5.688 1.00 95.00 90 SER A C 1
ATOM 691 O O . SER A 1 90 ? 7.678 -9.753 -4.619 1.00 95.00 90 SER A O 1
ATOM 693 N N . VAL A 1 91 ? 5.796 -9.792 -5.848 1.00 94.94 91 VAL A N 1
ATOM 694 C CA . VAL A 1 91 ? 4.837 -10.009 -4.752 1.00 94.94 91 VAL A CA 1
ATOM 695 C C . VAL A 1 91 ? 5.060 -11.319 -3.994 1.00 94.94 91 VAL A C 1
ATOM 697 O O . VAL A 1 91 ? 4.552 -11.500 -2.889 1.00 94.94 91 VAL A O 1
ATOM 700 N N . TYR A 1 92 ? 5.860 -12.234 -4.553 1.00 92.31 92 TYR A N 1
ATOM 701 C CA . TYR A 1 92 ? 6.325 -13.423 -3.838 1.00 92.31 92 TYR A CA 1
ATOM 702 C C . TYR A 1 92 ? 6.972 -13.062 -2.493 1.00 92.31 92 TYR A C 1
ATOM 704 O O . TYR A 1 92 ? 6.672 -13.699 -1.485 1.00 92.31 92 TYR A O 1
ATOM 712 N N . GLY A 1 93 ? 7.817 -12.023 -2.464 1.00 92.06 93 GLY A N 1
ATOM 713 C CA . GLY A 1 93 ? 8.469 -11.571 -1.234 1.00 92.06 93 GLY A CA 1
ATOM 714 C C . GLY A 1 93 ? 7.457 -11.099 -0.191 1.00 92.06 93 GLY A C 1
ATOM 715 O O . GLY A 1 93 ? 7.531 -11.503 0.967 1.00 92.06 93 GLY A O 1
ATOM 716 N N . ASP A 1 94 ? 6.460 -10.324 -0.620 1.00 94.38 94 ASP A N 1
ATOM 717 C CA . ASP A 1 94 ? 5.405 -9.811 0.258 1.00 94.38 94 ASP A CA 1
ATOM 718 C C . ASP A 1 94 ? 4.548 -10.942 0.844 1.00 94.38 94 ASP A C 1
ATOM 720 O O . ASP A 1 94 ? 4.283 -10.978 2.050 1.00 94.38 94 ASP A O 1
ATOM 724 N N . LEU A 1 95 ? 4.140 -11.902 0.006 1.00 95.31 95 LEU A N 1
ATOM 725 C CA . LEU A 1 95 ? 3.349 -13.062 0.423 1.00 95.31 95 LEU A CA 1
ATOM 726 C C . LEU A 1 95 ? 4.135 -13.984 1.362 1.00 95.31 95 LEU A C 1
ATOM 728 O O . LEU A 1 95 ? 3.581 -14.445 2.364 1.00 95.31 95 LEU A O 1
ATOM 732 N N . ALA A 1 96 ? 5.426 -14.199 1.097 1.00 95.25 96 ALA A N 1
ATOM 733 C CA . ALA A 1 96 ? 6.308 -14.972 1.966 1.00 95.25 96 ALA A CA 1
ATOM 734 C C . ALA A 1 96 ? 6.454 -14.316 3.348 1.00 95.25 96 ALA A C 1
ATOM 736 O O . ALA A 1 96 ? 6.293 -14.988 4.368 1.00 95.25 96 ALA A O 1
ATOM 737 N N . SER A 1 97 ? 6.658 -12.998 3.403 1.00 94.19 97 SER A N 1
ATOM 738 C CA . SER A 1 97 ? 6.731 -12.243 4.662 1.00 94.19 97 SER A CA 1
ATOM 739 C C . SER A 1 97 ? 5.406 -12.212 5.422 1.00 94.19 97 SER A C 1
ATOM 741 O O . SER A 1 97 ? 5.396 -12.231 6.651 1.00 94.19 97 SER A O 1
ATOM 743 N N . MET A 1 98 ? 4.279 -12.237 4.707 1.00 94.06 98 MET A N 1
ATOM 744 C CA . MET A 1 98 ? 2.947 -12.436 5.284 1.00 94.06 98 MET A CA 1
ATOM 745 C C . MET A 1 98 ? 2.665 -13.893 5.686 1.00 94.06 98 MET A C 1
ATOM 747 O O . MET A 1 98 ? 1.649 -14.151 6.332 1.00 94.06 98 MET A O 1
ATOM 751 N N . ARG A 1 99 ? 3.525 -14.848 5.307 1.00 94.75 99 ARG A N 1
ATOM 752 C CA . ARG A 1 99 ? 3.320 -16.303 5.423 1.00 94.75 99 ARG A CA 1
ATOM 753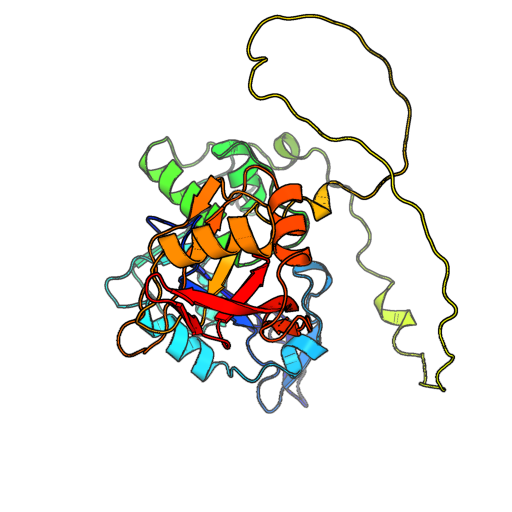 C C . ARG A 1 99 ? 1.984 -16.754 4.813 1.00 94.75 99 ARG A C 1
ATOM 755 O O . ARG A 1 99 ? 1.257 -17.552 5.402 1.00 94.75 99 ARG A O 1
ATOM 762 N N . ILE A 1 100 ? 1.638 -16.199 3.652 1.00 94.81 100 ILE A N 1
ATOM 763 C CA . ILE A 1 100 ? 0.440 -16.541 2.878 1.00 94.81 100 ILE A CA 1
ATOM 764 C C . ILE A 1 100 ? 0.881 -17.236 1.591 1.00 94.81 100 ILE A C 1
ATOM 766 O O . ILE A 1 100 ? 1.700 -16.709 0.847 1.00 94.81 100 ILE A O 1
ATOM 770 N N . ASN A 1 101 ? 0.304 -18.402 1.303 1.00 94.56 101 ASN A N 1
ATOM 771 C CA . ASN A 1 101 ? 0.467 -19.074 0.017 1.00 94.56 101 ASN A CA 1
ATOM 772 C C . ASN A 1 101 ? -0.778 -18.827 -0.841 1.00 94.56 101 ASN A C 1
ATOM 774 O O . ASN A 1 101 ? -1.883 -19.190 -0.437 1.00 94.56 101 ASN A O 1
ATOM 778 N N . HIS A 1 102 ? -0.602 -18.215 -2.012 1.00 96.31 102 HIS A N 1
ATOM 779 C CA . HIS A 1 102 ? -1.699 -17.882 -2.916 1.00 96.31 102 HIS A CA 1
ATOM 780 C C . HIS A 1 102 ? -1.336 -18.187 -4.368 1.00 96.31 102 HIS A C 1
ATOM 782 O O . HIS A 1 102 ? -0.250 -17.842 -4.823 1.00 96.31 102 HIS A O 1
ATOM 788 N N . ARG A 1 103 ? -2.249 -18.830 -5.106 1.00 95.12 103 ARG A N 1
ATOM 789 C CA . ARG A 1 103 ? -1.977 -19.315 -6.474 1.00 95.12 103 ARG A CA 1
ATOM 790 C C . ARG A 1 103 ? -2.313 -18.298 -7.560 1.00 95.12 103 ARG A C 1
ATOM 792 O O . ARG A 1 103 ? -1.652 -18.268 -8.592 1.00 95.12 103 ARG A O 1
ATOM 799 N N . ARG A 1 104 ? -3.369 -17.504 -7.366 1.00 96.94 104 ARG A N 1
ATOM 800 C CA . ARG A 1 104 ? -3.866 -16.567 -8.384 1.00 96.94 104 ARG A CA 1
ATOM 801 C C . ARG A 1 104 ? -3.179 -15.223 -8.211 1.00 96.94 104 ARG A C 1
ATOM 803 O O . ARG A 1 104 ? -3.672 -14.351 -7.498 1.00 96.94 104 ARG A O 1
ATOM 810 N N . VAL A 1 105 ? -2.015 -15.093 -8.836 1.00 97.38 105 VAL A N 1
ATOM 811 C CA . VAL A 1 105 ? -1.139 -13.934 -8.683 1.00 97.38 105 VAL A CA 1
ATOM 812 C C . VAL A 1 105 ? -0.801 -13.335 -10.044 1.00 97.38 105 VAL A C 1
ATOM 814 O O . VAL A 1 105 ? -0.405 -14.051 -10.959 1.00 97.38 105 VAL A O 1
ATOM 817 N N . ILE A 1 106 ? -0.924 -12.013 -10.158 1.00 97.25 106 ILE A N 1
ATOM 818 C CA . ILE A 1 106 ? -0.364 -11.223 -11.256 1.00 97.25 106 ILE A CA 1
ATOM 819 C C . ILE A 1 106 ? 0.843 -10.470 -10.698 1.00 97.25 106 ILE A C 1
ATOM 821 O O . ILE A 1 106 ? 0.698 -9.467 -9.996 1.00 97.25 106 ILE A O 1
ATOM 825 N N . ASP A 1 107 ? 2.039 -10.964 -11.009 1.00 97.00 107 ASP A N 1
ATOM 826 C CA . ASP A 1 107 ? 3.286 -10.304 -10.635 1.00 97.00 107 ASP A CA 1
ATOM 827 C C . ASP A 1 107 ? 3.809 -9.454 -11.797 1.00 97.00 107 ASP A C 1
ATOM 829 O O . ASP A 1 107 ? 4.325 -9.966 -12.792 1.00 97.00 107 ASP A O 1
ATOM 833 N N . THR A 1 108 ? 3.691 -8.134 -11.663 1.00 96.50 108 THR A N 1
ATOM 834 C CA . THR A 1 108 ? 4.107 -7.183 -12.703 1.00 96.50 108 THR A CA 1
ATOM 835 C C . THR A 1 108 ? 5.605 -7.201 -12.990 1.00 96.50 108 THR A C 1
ATOM 837 O O . THR A 1 108 ? 6.003 -6.832 -14.094 1.00 96.50 108 THR A O 1
ATOM 840 N N . ALA A 1 109 ? 6.436 -7.680 -12.059 1.00 94.88 109 ALA A N 1
ATOM 841 C CA . ALA A 1 109 ? 7.867 -7.851 -12.292 1.00 94.88 109 ALA A CA 1
ATOM 842 C C . ALA A 1 109 ? 8.160 -8.958 -13.323 1.00 94.88 109 ALA A C 1
ATOM 844 O O . ALA A 1 109 ? 9.219 -8.964 -13.945 1.00 94.88 109 ALA A O 1
ATOM 845 N N . LEU A 1 110 ? 7.224 -9.891 -13.532 1.00 94.25 110 LEU A N 1
ATOM 846 C CA . LEU A 1 110 ? 7.376 -11.005 -14.473 1.00 94.25 110 LEU A CA 1
ATOM 847 C C . LEU A 1 110 ? 6.747 -10.730 -15.845 1.00 94.25 110 LEU A C 1
ATOM 849 O O . LEU A 1 110 ? 7.104 -11.390 -16.823 1.00 94.25 110 LEU A O 1
ATOM 853 N N . ILE A 1 111 ? 5.832 -9.760 -15.924 1.00 95.62 111 ILE A N 1
ATOM 854 C CA . ILE A 1 111 ? 5.120 -9.385 -17.158 1.00 95.62 111 ILE A CA 1
ATOM 855 C C . ILE A 1 111 ? 6.033 -8.609 -18.111 1.00 95.62 111 ILE A C 1
ATOM 857 O O . ILE A 1 111 ? 5.997 -8.798 -19.327 1.00 95.62 111 ILE A O 1
ATOM 861 N N . PHE A 1 112 ? 6.856 -7.723 -17.556 1.00 94.00 112 PHE A N 1
ATOM 862 C CA . PHE A 1 112 ? 7.720 -6.835 -18.319 1.00 94.00 112 PHE A CA 1
ATOM 863 C C . PHE A 1 112 ? 9.182 -7.228 -18.153 1.00 94.00 112 PHE A C 1
ATOM 865 O O . PHE A 1 112 ? 9.618 -7.677 -17.096 1.00 94.00 112 PHE A O 1
ATOM 872 N N . ARG A 1 113 ? 9.962 -7.034 -19.211 1.00 92.81 113 ARG A N 1
ATOM 873 C CA . ARG A 1 113 ? 11.402 -7.274 -19.240 1.00 92.81 113 ARG A CA 1
ATOM 874 C C . ARG A 1 113 ? 12.106 -6.086 -19.866 1.00 92.81 113 ARG A C 1
ATOM 876 O O . ARG A 1 113 ? 11.548 -5.391 -20.719 1.00 92.81 113 ARG A O 1
ATOM 883 N N . ARG A 1 114 ? 13.353 -5.876 -19.460 1.00 91.81 114 ARG A N 1
ATOM 884 C CA . ARG A 1 114 ? 14.222 -4.921 -20.137 1.00 91.81 114 ARG A CA 1
ATOM 885 C C . ARG A 1 114 ? 14.567 -5.410 -21.545 1.00 91.81 114 ARG A C 1
ATOM 887 O O . ARG A 1 114 ? 14.735 -6.615 -21.744 1.00 91.81 114 ARG A O 1
ATOM 894 N N . LYS A 1 115 ? 14.651 -4.480 -22.500 1.00 87.00 115 LYS A N 1
ATOM 895 C CA . LYS A 1 115 ? 15.116 -4.716 -23.876 1.00 87.00 115 LYS A CA 1
ATOM 896 C C . LYS A 1 115 ? 16.525 -5.298 -23.861 1.00 87.00 115 LYS A C 1
ATOM 898 O O . LYS A 1 115 ? 16.743 -6.366 -24.426 1.00 87.00 115 LYS A O 1
ATOM 903 N N . ASP A 1 116 ? 17.396 -4.664 -23.079 1.00 78.19 116 ASP A N 1
ATOM 904 C CA . ASP A 1 116 ? 18.808 -5.005 -22.961 1.00 78.19 116 ASP A CA 1
ATOM 905 C C . ASP A 1 116 ? 19.212 -5.273 -21.505 1.00 78.19 116 ASP A C 1
ATOM 907 O O . ASP A 1 116 ? 18.705 -4.657 -20.559 1.00 78.19 116 ASP A O 1
ATOM 911 N N . GLY A 1 117 ? 20.156 -6.198 -21.311 1.00 66.38 117 GLY A N 1
ATOM 912 C CA . GLY A 1 117 ? 20.746 -6.495 -20.006 1.00 66.38 117 GLY A CA 1
ATOM 913 C C . GLY A 1 117 ? 21.073 -7.971 -19.786 1.00 66.38 117 GLY A C 1
ATOM 914 O O . GLY A 1 117 ? 20.567 -8.860 -20.466 1.00 66.38 117 GLY A O 1
ATOM 915 N N . SER A 1 118 ? 21.924 -8.237 -18.792 1.00 67.19 118 SER A N 1
ATOM 916 C CA . SER A 1 118 ? 22.169 -9.598 -18.305 1.00 67.19 118 SER A CA 1
ATOM 917 C C . SER A 1 118 ? 20.871 -10.209 -17.756 1.00 67.19 118 SER A C 1
ATOM 919 O O . SER A 1 118 ? 20.044 -9.462 -17.226 1.00 67.19 118 SER A O 1
ATOM 921 N N . PRO A 1 119 ? 20.690 -11.545 -17.778 1.00 71.81 119 PRO A N 1
ATOM 922 C CA . PRO A 1 119 ? 19.511 -12.197 -17.196 1.00 71.81 119 PRO A CA 1
ATOM 923 C C . PRO A 1 119 ? 19.208 -11.744 -15.758 1.00 71.81 119 PRO A C 1
ATOM 925 O O . PRO A 1 119 ? 18.053 -11.549 -15.398 1.00 71.81 119 PRO A O 1
ATOM 928 N N . SER A 1 120 ? 20.251 -11.460 -14.969 1.00 68.44 120 SER A N 1
ATOM 929 C CA . SER A 1 120 ? 20.159 -10.933 -13.599 1.00 68.44 120 SER A CA 1
ATOM 930 C C . SER A 1 120 ? 19.576 -9.518 -13.470 1.00 68.44 120 SER A C 1
ATOM 932 O O . SER A 1 120 ? 19.201 -9.111 -12.375 1.00 68.44 120 SER A O 1
ATOM 934 N N . ARG A 1 121 ? 19.512 -8.746 -14.560 1.00 72.06 121 ARG A N 1
ATOM 935 C CA . ARG A 1 121 ? 18.971 -7.375 -14.612 1.00 72.06 121 ARG A CA 1
ATOM 936 C C . ARG A 1 121 ? 17.786 -7.247 -15.568 1.00 72.06 121 ARG A C 1
ATOM 938 O O . ARG A 1 121 ? 17.329 -6.134 -15.822 1.00 72.06 121 ARG A O 1
ATOM 945 N N . ALA A 1 122 ? 17.297 -8.371 -16.094 1.00 81.44 122 ALA A N 1
ATOM 946 C CA . ALA A 1 122 ? 16.202 -8.400 -17.053 1.00 81.44 122 ALA A CA 1
ATOM 947 C C . ALA A 1 122 ? 14.869 -7.958 -16.431 1.00 81.44 122 ALA A C 1
ATOM 949 O O . ALA A 1 122 ? 14.025 -7.414 -17.141 1.00 81.44 122 ALA A O 1
ATOM 950 N N . THR A 1 123 ? 14.692 -8.156 -15.123 1.00 91.00 123 THR A N 1
ATOM 951 C CA . THR A 1 123 ? 13.508 -7.711 -14.383 1.00 91.00 123 THR A CA 1
ATOM 952 C C . THR A 1 123 ? 13.607 -6.210 -14.065 1.00 91.00 123 THR A C 1
ATOM 954 O O . THR A 1 123 ? 14.533 -5.793 -13.361 1.00 91.00 123 THR A O 1
ATOM 957 N N . PRO A 1 124 ? 12.700 -5.371 -14.591 1.00 93.06 124 PRO A N 1
ATOM 958 C CA . PRO A 1 124 ? 12.635 -3.951 -14.259 1.00 93.06 124 PRO A CA 1
ATOM 959 C C . PRO A 1 124 ? 12.065 -3.750 -12.850 1.00 93.06 124 PRO A C 1
ATOM 961 O O . PRO A 1 124 ? 11.235 -4.538 -12.403 1.00 93.06 124 PRO A O 1
ATOM 964 N N . GLY A 1 125 ? 12.480 -2.686 -12.160 1.00 93.31 125 GLY A N 1
ATOM 965 C CA . GLY A 1 125 ? 11.854 -2.304 -10.895 1.00 93.31 125 GLY A CA 1
ATOM 966 C C . GLY A 1 125 ? 10.549 -1.541 -11.126 1.00 93.31 125 GLY A C 1
ATOM 967 O O . GLY A 1 125 ? 10.330 -0.966 -12.192 1.00 93.31 125 GLY A O 1
ATOM 968 N N . LEU A 1 126 ? 9.700 -1.451 -10.103 1.00 94.94 126 LEU A N 1
ATOM 969 C CA . LEU A 1 126 ? 8.430 -0.721 -10.196 1.00 94.94 126 LEU A CA 1
ATOM 970 C C . LEU A 1 126 ? 8.616 0.766 -10.558 1.00 94.94 126 LEU A C 1
ATOM 972 O O . LEU A 1 126 ? 7.827 1.314 -11.327 1.00 94.94 126 LEU A O 1
ATOM 976 N N . LYS A 1 127 ? 9.699 1.401 -10.082 1.00 92.00 127 LYS A N 1
ATOM 977 C CA . LYS A 1 127 ? 10.068 2.780 -10.461 1.00 92.00 127 LYS A CA 1
ATOM 978 C C . LYS A 1 127 ? 10.339 2.925 -11.966 1.00 92.00 127 LYS A C 1
ATOM 980 O O . LYS A 1 127 ? 10.034 3.957 -12.550 1.00 92.00 127 LYS A O 1
ATOM 985 N N . ASP A 1 128 ? 10.883 1.889 -12.606 1.00 93.06 128 ASP A N 1
ATOM 986 C CA . ASP A 1 128 ? 11.102 1.886 -14.056 1.00 93.06 128 ASP A CA 1
ATOM 987 C C . ASP A 1 128 ? 9.784 1.723 -14.812 1.00 93.06 128 ASP A C 1
ATOM 989 O O . ASP A 1 128 ? 9.548 2.415 -15.799 1.00 93.06 128 ASP A O 1
ATOM 993 N N . LEU A 1 129 ? 8.915 0.824 -14.333 1.00 94.56 129 LEU A N 1
ATOM 994 C CA . LEU A 1 129 ? 7.607 0.580 -14.943 1.00 94.56 129 LEU A CA 1
ATOM 995 C C . LEU A 1 129 ? 6.721 1.823 -14.891 1.00 94.56 129 LEU A C 1
ATOM 997 O O . LEU A 1 129 ? 6.112 2.184 -15.890 1.00 94.56 129 LEU A O 1
ATOM 1001 N N . THR A 1 130 ? 6.661 2.491 -13.742 1.00 90.50 130 THR A N 1
ATOM 1002 C CA . THR A 1 130 ? 5.874 3.721 -13.564 1.00 90.50 130 THR A CA 1
ATOM 1003 C C . THR A 1 130 ? 6.383 4.848 -14.453 1.00 90.50 130 THR A C 1
ATOM 1005 O O . THR A 1 130 ? 5.591 5.443 -15.185 1.00 90.50 130 THR A O 1
ATOM 1008 N N . LYS A 1 131 ? 7.702 5.068 -14.488 1.00 88.81 131 LYS A N 1
ATOM 1009 C CA . LYS A 1 131 ? 8.312 6.096 -15.334 1.00 88.81 131 LYS A CA 1
ATOM 1010 C C . LYS A 1 131 ? 8.066 5.841 -16.819 1.00 88.81 131 LYS A C 1
ATOM 1012 O O . LYS A 1 131 ? 7.625 6.740 -17.526 1.00 88.81 131 LYS A O 1
ATOM 1017 N N . PHE A 1 132 ? 8.329 4.621 -17.287 1.00 93.19 132 PHE A N 1
ATOM 1018 C CA . PHE A 1 132 ? 8.279 4.306 -18.714 1.00 93.19 132 PHE A CA 1
ATOM 1019 C C . PHE A 1 132 ? 6.861 4.039 -19.236 1.00 93.19 132 PHE A C 1
ATOM 1021 O O . PHE A 1 132 ? 6.502 4.538 -20.296 1.00 93.19 132 PHE A O 1
ATOM 1028 N N . LEU A 1 133 ? 6.051 3.254 -18.518 1.00 91.56 133 LEU A N 1
ATOM 1029 C CA . LEU A 1 133 ? 4.725 2.837 -18.995 1.00 91.56 133 LEU A CA 1
ATOM 1030 C C . LEU A 1 133 ? 3.621 3.822 -18.613 1.00 91.56 133 LEU A C 1
ATOM 1032 O O . LEU A 1 133 ? 2.648 3.967 -19.348 1.00 91.56 133 LEU A O 1
ATOM 1036 N N . LEU A 1 134 ? 3.736 4.455 -17.441 1.00 88.00 134 LEU A N 1
ATOM 1037 C CA . LEU A 1 134 ? 2.665 5.268 -16.856 1.00 88.00 134 LEU A CA 1
ATOM 1038 C C . LEU A 1 134 ? 2.969 6.772 -16.877 1.00 88.00 134 LEU A C 1
ATOM 1040 O O . LEU A 1 134 ? 2.081 7.564 -16.570 1.00 88.00 134 LEU A O 1
ATOM 1044 N N . GLY A 1 135 ? 4.194 7.167 -17.239 1.00 84.94 135 GLY A N 1
ATOM 1045 C CA . GLY A 1 135 ? 4.585 8.566 -17.410 1.00 84.94 135 GLY A CA 1
ATOM 1046 C C . GLY A 1 135 ? 4.698 9.364 -16.110 1.00 84.94 135 GLY A C 1
ATOM 1047 O O . GLY A 1 135 ? 4.564 10.584 -16.146 1.00 84.94 135 GLY A O 1
ATOM 1048 N N . PHE A 1 136 ? 4.926 8.711 -14.964 1.00 83.56 136 PHE A N 1
ATOM 1049 C CA . PHE A 1 136 ? 5.158 9.407 -13.694 1.00 83.56 136 PHE A CA 1
ATOM 1050 C C . PHE A 1 136 ? 6.316 8.797 -12.903 1.00 83.56 136 PHE A C 1
ATOM 1052 O O . PHE A 1 136 ? 6.575 7.596 -12.975 1.00 83.56 136 PHE A O 1
ATOM 1059 N N . GLU A 1 137 ? 6.995 9.623 -12.111 1.00 81.62 137 GLU A N 1
ATOM 1060 C CA . GLU A 1 137 ? 8.065 9.172 -11.224 1.00 81.62 137 GLU A CA 1
ATOM 1061 C C . GLU A 1 137 ? 7.531 8.847 -9.828 1.00 81.62 137 GLU A C 1
ATOM 1063 O O . GLU A 1 137 ? 6.743 9.593 -9.242 1.00 81.62 137 GLU A O 1
ATOM 1068 N N . MET A 1 138 ? 7.967 7.715 -9.278 1.00 80.94 138 MET A N 1
ATOM 1069 C CA . MET A 1 138 ? 7.654 7.356 -7.897 1.00 80.94 138 MET A CA 1
ATOM 1070 C C . MET A 1 138 ? 8.490 8.173 -6.901 1.00 80.94 138 MET A C 1
ATOM 1072 O O . MET A 1 138 ? 9.641 8.503 -7.198 1.00 80.94 138 MET A O 1
ATOM 1076 N N . PRO A 1 139 ? 7.973 8.417 -5.682 1.00 77.50 139 PRO A N 1
ATOM 1077 C CA . PRO 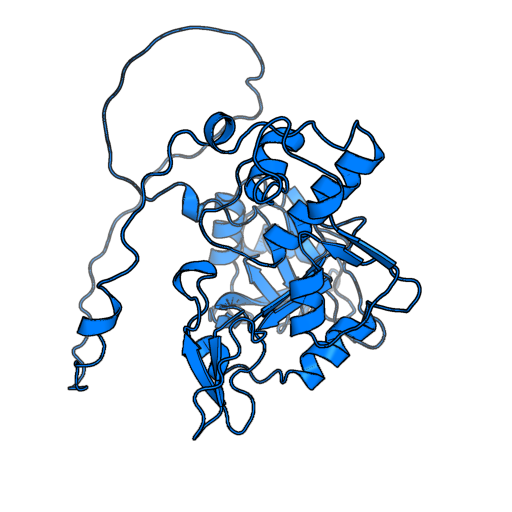A 1 139 ? 8.733 9.055 -4.612 1.00 77.50 139 PRO A CA 1
ATOM 1078 C C . PRO A 1 139 ? 10.063 8.345 -4.300 1.00 77.50 139 PRO A C 1
ATOM 1080 O O . PRO A 1 139 ? 10.248 7.151 -4.563 1.00 77.50 139 PRO A O 1
ATOM 1083 N N . GLN A 1 140 ? 11.012 9.083 -3.713 1.00 72.69 140 GLN A N 1
ATOM 1084 C CA . GLN A 1 140 ? 12.314 8.513 -3.350 1.00 72.69 140 GLN A CA 1
ATOM 1085 C C . GLN A 1 140 ? 12.192 7.434 -2.264 1.00 72.69 140 GLN A C 1
ATOM 1087 O O . GLN A 1 140 ? 12.767 6.357 -2.431 1.00 72.69 140 GLN A O 1
ATOM 1092 N N . GLY A 1 141 ? 11.373 7.672 -1.235 1.00 75.69 141 GLY A N 1
ATOM 1093 C CA . GLY A 1 141 ? 11.013 6.671 -0.227 1.00 75.69 141 GLY A CA 1
ATOM 1094 C C . GLY A 1 141 ? 9.904 5.720 -0.687 1.00 75.69 141 GLY A C 1
ATOM 1095 O O . GLY A 1 141 ? 9.088 6.058 -1.543 1.00 75.69 141 GLY A O 1
ATOM 1096 N N . HIS A 1 142 ? 9.863 4.535 -0.085 1.00 79.50 142 HIS A N 1
ATOM 1097 C CA . HIS A 1 142 ? 8.830 3.530 -0.309 1.00 79.50 142 HIS A CA 1
ATOM 1098 C C . HIS A 1 142 ? 7.613 3.775 0.582 1.00 79.50 142 HIS A C 1
ATOM 1100 O O . HIS A 1 142 ? 7.718 3.833 1.808 1.00 79.50 142 HIS A O 1
ATOM 1106 N N . ASP A 1 143 ? 6.435 3.825 -0.032 1.00 85.62 143 ASP A N 1
ATOM 1107 C CA . ASP A 1 143 ? 5.156 3.723 0.663 1.00 85.62 143 ASP A CA 1
ATOM 1108 C C . ASP A 1 143 ? 4.384 2.545 0.067 1.00 85.62 143 ASP A C 1
ATOM 1110 O O . ASP A 1 143 ? 4.076 2.523 -1.122 1.00 85.62 143 ASP A O 1
ATOM 1114 N N . SER A 1 144 ? 4.044 1.564 0.903 1.00 88.50 144 SER A N 1
ATOM 1115 C CA . SER A 1 144 ? 3.401 0.324 0.459 1.00 88.50 144 SER A CA 1
ATOM 1116 C C . SER A 1 144 ? 2.039 0.540 -0.206 1.00 88.50 144 SER A C 1
ATOM 1118 O O . SER A 1 144 ? 1.621 -0.284 -1.015 1.00 88.50 144 SER A O 1
ATOM 1120 N N . THR A 1 145 ? 1.335 1.637 0.096 1.00 88.50 145 THR A N 1
ATOM 1121 C CA . THR A 1 145 ? 0.080 1.968 -0.590 1.00 88.50 145 THR A CA 1
ATOM 1122 C C . THR A 1 145 ? 0.357 2.479 -1.999 1.00 88.50 145 THR A C 1
ATOM 1124 O O . THR A 1 145 ? -0.305 2.041 -2.940 1.00 88.50 145 THR A O 1
ATOM 1127 N N . VAL A 1 146 ? 1.342 3.369 -2.153 1.00 87.00 146 VAL A N 1
ATOM 1128 C CA . VAL A 1 146 ? 1.761 3.890 -3.465 1.00 87.00 146 VAL A CA 1
ATOM 1129 C C . VAL A 1 146 ? 2.284 2.754 -4.342 1.00 87.00 146 VAL A C 1
ATOM 1131 O O . VAL A 1 146 ? 1.881 2.640 -5.499 1.00 87.00 146 VAL A O 1
ATOM 1134 N N . ASP A 1 147 ? 3.095 1.861 -3.774 1.00 92.50 147 ASP A N 1
ATOM 1135 C CA . ASP A 1 147 ? 3.646 0.696 -4.469 1.00 92.50 147 ASP A CA 1
ATOM 1136 C C . ASP A 1 147 ? 2.524 -0.259 -4.933 1.00 92.50 147 ASP A C 1
ATOM 1138 O O . ASP A 1 147 ? 2.516 -0.710 -6.084 1.00 92.50 147 ASP A O 1
ATOM 1142 N N . ALA A 1 148 ? 1.517 -0.516 -4.088 1.00 93.75 148 ALA A N 1
ATOM 1143 C CA . ALA A 1 148 ? 0.358 -1.339 -4.448 1.00 93.75 148 ALA A CA 1
ATOM 1144 C C . ALA A 1 148 ? -0.494 -0.702 -5.563 1.00 93.75 148 ALA A C 1
ATOM 1146 O O . ALA A 1 148 ? -0.903 -1.385 -6.506 1.00 93.75 148 ALA A O 1
ATOM 1147 N N . GLN A 1 149 ? -0.735 0.612 -5.494 1.00 91.12 149 GLN A N 1
ATOM 1148 C CA . GLN A 1 149 ? -1.459 1.346 -6.535 1.00 91.12 149 GLN A CA 1
ATOM 1149 C C . GLN A 1 149 ? -0.708 1.302 -7.865 1.00 91.12 149 GLN A C 1
ATOM 1151 O O . GLN A 1 149 ? -1.292 0.917 -8.875 1.00 91.12 149 GLN A O 1
ATOM 1156 N N . ALA A 1 150 ? 0.582 1.643 -7.862 1.00 92.69 150 ALA A N 1
ATOM 1157 C CA . ALA A 1 150 ? 1.438 1.636 -9.043 1.00 92.69 150 ALA A CA 1
ATOM 1158 C C . ALA A 1 150 ? 1.508 0.248 -9.698 1.00 92.69 150 ALA A C 1
ATOM 1160 O O . ALA A 1 150 ? 1.372 0.131 -10.917 1.00 92.69 150 ALA A O 1
ATOM 1161 N N . SER A 1 151 ? 1.631 -0.810 -8.892 1.00 96.75 151 SER A N 1
ATOM 1162 C CA . SER A 1 151 ? 1.611 -2.194 -9.380 1.00 96.75 151 SER A CA 1
ATOM 1163 C C . SER A 1 151 ? 0.287 -2.530 -10.073 1.00 96.75 151 SER A C 1
ATOM 1165 O O . SER A 1 151 ? 0.277 -3.092 -11.166 1.00 96.75 151 SER A O 1
ATOM 1167 N N . MET A 1 152 ? -0.848 -2.131 -9.490 1.00 96.31 152 MET A N 1
ATOM 1168 C CA . MET A 1 152 ? -2.160 -2.325 -10.116 1.00 96.31 152 MET A CA 1
ATOM 1169 C C . MET A 1 152 ? -2.295 -1.545 -11.434 1.00 96.31 152 MET A C 1
ATOM 1171 O O . MET A 1 152 ? -2.843 -2.069 -12.406 1.00 96.31 152 MET A O 1
ATOM 1175 N N . MET A 1 153 ? -1.770 -0.317 -11.507 1.00 92.88 153 MET A N 1
ATOM 1176 C CA . MET A 1 153 ? -1.761 0.458 -12.755 1.00 92.88 153 MET A CA 1
ATOM 1177 C C . MET A 1 153 ? -0.947 -0.239 -13.847 1.00 92.88 153 MET A C 1
ATOM 1179 O O . MET A 1 153 ? -1.420 -0.353 -14.975 1.00 92.88 153 MET A O 1
ATOM 1183 N N . ALA A 1 154 ? 0.241 -0.748 -13.511 1.00 95.56 154 ALA A N 1
ATOM 1184 C CA . ALA A 1 154 ? 1.092 -1.474 -14.449 1.00 95.56 154 ALA A CA 1
ATOM 1185 C C . ALA A 1 154 ? 0.430 -2.775 -14.940 1.00 95.56 154 ALA A C 1
ATOM 1187 O O . ALA A 1 154 ? 0.493 -3.090 -16.127 1.00 95.56 154 ALA A O 1
ATOM 1188 N N . ALA A 1 155 ? -0.277 -3.501 -14.067 1.00 96.94 155 ALA A N 1
ATOM 1189 C CA . ALA A 1 155 ? -1.054 -4.676 -14.467 1.00 96.94 155 ALA A CA 1
ATOM 1190 C C . ALA A 1 155 ? -2.217 -4.317 -15.410 1.00 96.94 155 ALA A C 1
ATOM 1192 O O . ALA A 1 155 ? -2.433 -4.984 -16.421 1.00 96.94 155 ALA A O 1
ATOM 1193 N N . LYS A 1 156 ? -2.945 -3.228 -15.129 1.00 94.38 156 LYS A N 1
ATOM 1194 C CA . LYS A 1 156 ? -4.000 -2.718 -16.022 1.00 94.38 156 LYS A CA 1
ATOM 1195 C C . LYS A 1 156 ? -3.448 -2.240 -17.365 1.00 94.38 156 LYS A C 1
ATOM 1197 O O . LYS A 1 156 ? -4.106 -2.428 -18.385 1.00 94.38 156 LYS A O 1
ATOM 1202 N N . TYR A 1 157 ? -2.256 -1.643 -17.369 1.00 94.25 157 TYR A N 1
ATOM 1203 C CA . TYR A 1 157 ? -1.546 -1.282 -18.591 1.00 94.25 157 TYR A CA 1
ATOM 1204 C C . TYR A 1 157 ? -1.239 -2.532 -19.421 1.00 94.25 157 TYR A C 1
ATOM 1206 O O . TYR A 1 157 ? -1.601 -2.574 -20.595 1.00 94.25 157 TYR A O 1
ATOM 1214 N N . ALA A 1 158 ? -0.668 -3.568 -18.794 1.00 96.19 158 ALA A N 1
ATOM 1215 C CA . ALA A 1 158 ? -0.336 -4.838 -19.440 1.00 96.19 158 ALA A CA 1
ATOM 1216 C C . ALA A 1 158 ? -1.540 -5.511 -20.112 1.00 96.19 158 ALA A C 1
ATOM 1218 O O . ALA A 1 158 ? -1.398 -6.141 -21.151 1.00 96.19 158 ALA A O 1
ATOM 1219 N N . ALA A 1 159 ? -2.736 -5.361 -19.539 1.00 94.44 159 ALA A N 1
ATOM 1220 C CA . ALA A 1 159 ? -3.957 -5.931 -20.101 1.00 94.44 159 ALA A CA 1
ATOM 1221 C C . ALA A 1 159 ? -4.413 -5.265 -21.416 1.00 94.44 159 ALA A C 1
ATOM 1223 O O . ALA A 1 159 ? -5.305 -5.786 -22.079 1.00 94.44 159 ALA A O 1
ATOM 1224 N N . ARG A 1 160 ? -3.864 -4.095 -21.771 1.00 94.38 160 ARG A N 1
ATOM 1225 C CA . ARG A 1 160 ? -4.305 -3.276 -22.916 1.00 94.38 160 ARG A CA 1
ATOM 1226 C C . ARG A 1 160 ? -3.195 -2.957 -23.916 1.00 94.38 160 ARG A C 1
ATOM 1228 O O . ARG A 1 160 ? -3.481 -2.364 -24.950 1.00 94.38 160 ARG A O 1
ATOM 1235 N N . HIS A 1 161 ? -1.954 -3.306 -23.599 1.00 94.69 161 HIS A N 1
ATOM 1236 C CA . HIS A 1 161 ? -0.774 -2.915 -24.363 1.00 94.69 161 HIS A CA 1
ATOM 1237 C C . HIS A 1 161 ? 0.192 -4.088 -24.501 1.00 94.69 161 HIS A C 1
ATOM 1239 O O . HIS A 1 161 ? 0.022 -5.139 -23.882 1.00 94.69 161 HIS A O 1
ATOM 1245 N N . GLU A 1 162 ? 1.225 -3.891 -25.314 1.00 91.00 162 GLU A N 1
ATOM 1246 C CA . GLU A 1 162 ? 2.305 -4.855 -25.466 1.00 91.00 162 GLU A CA 1
ATOM 1247 C C . GLU A 1 162 ? 3.025 -5.107 -24.128 1.00 91.00 162 GLU A C 1
ATOM 1249 O O . GLU A 1 162 ? 3.121 -4.232 -23.263 1.00 91.00 162 GLU A O 1
ATOM 1254 N N . THR A 1 163 ? 3.520 -6.331 -23.948 1.00 94.75 163 THR A N 1
ATOM 1255 C CA . THR A 1 163 ? 4.255 -6.770 -22.754 1.00 94.75 163 THR A CA 1
ATOM 1256 C C . THR A 1 163 ? 5.553 -7.474 -23.159 1.00 94.75 163 THR A C 1
ATOM 1258 O O . THR A 1 163 ? 5.876 -7.585 -24.340 1.00 94.75 163 THR A O 1
ATOM 1261 N N . GLY A 1 164 ? 6.347 -7.943 -22.194 1.00 92.19 164 GLY A N 1
ATOM 1262 C CA . GLY A 1 164 ? 7.647 -8.549 -22.477 1.00 92.19 164 GLY A CA 1
ATOM 1263 C C . GLY A 1 164 ? 8.767 -7.513 -22.579 1.00 92.19 164 GLY A C 1
ATOM 1264 O O . GLY A 1 164 ? 8.876 -6.640 -21.718 1.00 92.19 164 GLY A O 1
ATOM 1265 N N . ARG A 1 165 ? 9.658 -7.644 -23.572 1.00 91.94 165 ARG A N 1
ATOM 1266 C CA . ARG A 1 165 ? 10.913 -6.869 -23.677 1.00 91.94 165 ARG A CA 1
ATOM 1267 C C . ARG A 1 165 ? 10.696 -5.465 -24.242 1.00 91.94 165 ARG A C 1
ATOM 1269 O O . ARG A 1 165 ? 11.159 -5.148 -25.332 1.00 91.94 165 ARG A O 1
ATOM 1276 N N . ILE A 1 166 ? 10.001 -4.624 -23.491 1.00 92.75 166 ILE A N 1
ATOM 1277 C CA . ILE A 1 166 ? 9.680 -3.256 -23.915 1.00 92.75 166 ILE A CA 1
ATOM 1278 C C . ILE A 1 166 ? 10.323 -2.186 -23.036 1.00 92.75 166 ILE A C 1
ATOM 1280 O O . ILE A 1 166 ? 10.412 -1.036 -23.457 1.00 92.75 166 ILE A O 1
ATOM 1284 N N . ILE A 1 167 ? 10.808 -2.550 -21.845 1.00 93.50 167 ILE A N 1
ATOM 1285 C CA . ILE A 1 167 ? 11.347 -1.581 -20.888 1.00 93.50 167 ILE A CA 1
ATOM 1286 C C . ILE A 1 167 ? 12.795 -1.233 -21.258 1.00 93.50 167 ILE A C 1
ATOM 1288 O O . ILE A 1 167 ? 13.594 -2.141 -21.478 1.00 93.50 167 ILE A O 1
ATOM 1292 N N . PRO A 1 168 ? 13.183 0.045 -21.308 1.00 90.69 168 PRO A N 1
ATOM 1293 C CA . PRO A 1 168 ? 14.574 0.431 -21.521 1.00 90.69 168 PRO A CA 1
ATOM 1294 C C . PRO A 1 168 ? 15.512 -0.027 -20.393 1.00 90.69 168 PRO A C 1
ATOM 1296 O O . PRO A 1 168 ? 15.093 -0.468 -19.307 1.00 90.69 168 PRO A O 1
ATOM 1299 N N . SER A 1 169 ? 16.821 0.090 -20.622 1.00 86.44 169 SER A N 1
ATOM 1300 C CA . SER A 1 169 ? 17.793 -0.149 -19.556 1.00 86.44 169 SER A CA 1
ATOM 1301 C C . SER A 1 169 ? 17.653 0.883 -18.422 1.00 86.44 169 SER A C 1
ATOM 1303 O O . SER A 1 169 ? 17.123 1.979 -18.598 1.00 86.44 169 SER A O 1
ATOM 1305 N N . ALA A 1 170 ? 18.123 0.542 -17.216 1.00 80.19 170 ALA A N 1
ATOM 1306 C CA . ALA A 1 170 ? 18.069 1.475 -16.082 1.00 80.19 170 ALA A CA 1
ATOM 1307 C C . ALA A 1 170 ? 18.908 2.731 -16.355 1.00 80.19 170 ALA A C 1
ATOM 1309 O O . ALA A 1 170 ? 18.573 3.812 -15.883 1.00 80.19 170 ALA A O 1
ATOM 1310 N N . LEU A 1 171 ? 19.986 2.558 -17.127 1.00 83.06 171 LEU A N 1
ATOM 1311 C CA . LEU A 1 171 ? 20.876 3.626 -17.552 1.00 83.06 171 LEU A CA 1
ATOM 1312 C C . LEU A 1 171 ? 20.158 4.599 -18.492 1.00 83.06 171 LEU A C 1
ATOM 1314 O O . LEU A 1 171 ? 20.304 5.802 -18.331 1.00 83.06 171 LEU A O 1
ATOM 1318 N N . GLU A 1 172 ? 19.348 4.093 -19.423 1.00 84.25 172 GLU A N 1
ATOM 1319 C CA . GLU A 1 172 ? 18.533 4.937 -20.307 1.00 84.25 172 GLU A CA 1
ATOM 1320 C C . GLU A 1 172 ? 17.449 5.705 -19.543 1.00 84.25 172 GLU A C 1
ATOM 1322 O O . GLU A 1 172 ? 17.175 6.857 -19.863 1.00 84.25 172 GLU A O 1
ATOM 1327 N N . LEU A 1 173 ? 16.841 5.093 -18.521 1.00 83.12 173 LEU A N 1
ATOM 1328 C CA . LEU A 1 173 ? 15.753 5.727 -17.766 1.00 83.12 173 LEU A CA 1
ATOM 1329 C C . LEU A 1 173 ? 16.232 6.750 -16.732 1.00 83.12 173 LEU A C 1
ATOM 1331 O O . LEU A 1 173 ? 15.543 7.745 -16.501 1.00 83.12 173 LEU A O 1
ATOM 1335 N N . HIS A 1 174 ? 17.364 6.497 -16.072 1.00 79.31 174 HIS A N 1
ATOM 1336 C CA . HIS A 1 174 ? 17.801 7.275 -14.902 1.00 79.31 174 HIS A CA 1
ATOM 1337 C C . HIS A 1 174 ? 19.207 7.857 -15.023 1.00 79.31 174 HIS A C 1
ATOM 1339 O O . HIS A 1 174 ? 19.644 8.571 -14.125 1.00 79.31 174 HIS A O 1
ATOM 1345 N N . GLY A 1 175 ? 19.928 7.562 -16.102 1.00 79.50 175 GLY A N 1
ATOM 1346 C CA . GLY A 1 175 ? 21.337 7.910 -16.222 1.00 79.50 175 GLY A CA 1
ATOM 1347 C C . GLY A 1 175 ? 22.248 7.067 -15.313 1.00 79.50 175 GLY A C 1
ATOM 1348 O O . GLY A 1 175 ? 21.825 6.061 -14.728 1.00 79.50 175 GLY A O 1
ATOM 1349 N N . PRO A 1 176 ? 23.544 7.416 -15.229 1.00 75.19 176 PRO A N 1
ATOM 1350 C CA . PRO A 1 176 ? 24.520 6.689 -14.422 1.00 75.19 176 PRO A CA 1
ATOM 1351 C C . PRO A 1 176 ? 24.170 6.734 -12.929 1.00 75.19 176 PRO A C 1
ATOM 1353 O O . PRO A 1 176 ? 23.875 7.793 -12.383 1.00 75.19 176 PRO A O 1
ATOM 1356 N N . ARG A 1 177 ? 24.257 5.591 -12.237 1.00 62.22 177 ARG A N 1
ATOM 1357 C CA . ARG A 1 177 ? 24.082 5.538 -10.776 1.00 62.22 177 ARG A CA 1
ATOM 1358 C C . ARG A 1 177 ? 25.219 6.285 -10.075 1.00 62.22 177 ARG A C 1
ATOM 1360 O O . ARG A 1 177 ? 26.354 5.812 -10.089 1.00 62.22 177 ARG A O 1
ATOM 1367 N N . THR A 1 178 ? 24.902 7.360 -9.365 1.00 58.84 178 THR A N 1
ATOM 1368 C CA . THR A 1 178 ? 25.750 7.896 -8.297 1.00 58.84 178 THR A CA 1
ATOM 1369 C C . THR A 1 178 ? 25.490 7.072 -7.031 1.00 58.84 178 THR A C 1
ATOM 1371 O O . THR A 1 178 ? 24.373 7.028 -6.520 1.00 58.84 178 THR A O 1
ATOM 1374 N N . LYS A 1 179 ? 26.486 6.319 -6.547 1.00 45.84 179 LYS A N 1
ATOM 1375 C CA . LYS A 1 179 ? 26.383 5.657 -5.236 1.00 45.84 179 LYS A CA 1
ATOM 1376 C C . LYS A 1 179 ? 26.605 6.716 -4.160 1.00 45.84 179 LYS A C 1
ATOM 1378 O O . LYS A 1 179 ? 27.738 7.150 -3.985 1.00 45.84 179 LYS A O 1
ATOM 1383 N N . GLU A 1 180 ? 25.565 7.096 -3.430 1.00 44.72 180 GLU A N 1
ATOM 1384 C CA . GLU A 1 180 ? 25.770 7.721 -2.122 1.00 44.72 180 GLU A CA 1
ATOM 1385 C C . GLU A 1 180 ? 26.158 6.621 -1.112 1.00 44.72 180 GLU A C 1
ATOM 1387 O O . GLU A 1 180 ? 25.514 5.562 -1.099 1.00 44.72 180 GLU A O 1
ATOM 1392 N N . PRO A 1 181 ? 27.243 6.783 -0.330 1.00 40.38 181 PRO A N 1
ATOM 1393 C CA . PRO A 1 181 ? 27.701 5.758 0.604 1.00 40.38 181 PRO A CA 1
ATOM 1394 C C . PRO A 1 181 ? 26.653 5.471 1.685 1.00 40.38 181 PRO A C 1
ATOM 1396 O O . PRO A 1 181 ? 26.126 6.381 2.315 1.00 40.38 181 PRO A O 1
ATOM 1399 N N . ARG A 1 182 ? 26.380 4.184 1.925 1.00 45.59 182 ARG A N 1
ATOM 1400 C CA . ARG A 1 182 ? 25.437 3.700 2.950 1.00 45.59 182 ARG A CA 1
ATOM 1401 C C . ARG A 1 182 ? 26.104 3.454 4.315 1.00 45.59 182 ARG A C 1
ATOM 1403 O O . ARG A 1 182 ? 25.470 2.939 5.228 1.00 45.59 182 ARG A O 1
ATOM 1410 N N . GLU A 1 183 ? 27.381 3.790 4.458 1.00 43.66 183 GLU A N 1
ATOM 1411 C CA . GLU A 1 183 ? 28.223 3.398 5.590 1.00 43.66 183 GLU A CA 1
ATOM 1412 C C . GLU A 1 183 ? 28.843 4.642 6.230 1.00 43.66 183 GLU A C 1
ATOM 1414 O O . GLU A 1 183 ? 29.834 5.135 5.717 1.00 43.66 183 GLU A O 1
ATOM 1419 N N . GLU A 1 184 ? 28.234 5.161 7.308 1.00 38.09 184 GLU A N 1
ATOM 1420 C CA . GLU A 1 184 ? 28.923 5.878 8.414 1.00 38.09 184 GLU A CA 1
ATOM 1421 C C . GLU A 1 184 ? 27.959 6.422 9.487 1.00 38.09 184 GLU A C 1
ATOM 1423 O O . GLU A 1 184 ? 28.359 6.602 10.636 1.00 38.09 184 GLU A O 1
ATOM 1428 N N . ALA A 1 185 ? 26.664 6.587 9.191 1.00 35.78 185 ALA A N 1
ATOM 1429 C CA . ALA A 1 185 ? 25.707 7.158 10.151 1.00 35.78 185 ALA A CA 1
ATOM 1430 C C . ALA A 1 185 ? 25.397 6.262 11.375 1.00 35.78 185 ALA A C 1
ATOM 1432 O O . ALA A 1 185 ? 24.973 6.760 12.414 1.00 35.78 185 ALA A O 1
ATOM 1433 N N . ILE A 1 186 ? 25.649 4.949 11.298 1.00 43.00 186 ILE A N 1
ATOM 1434 C CA . ILE A 1 186 ? 25.265 3.984 12.349 1.00 43.00 186 ILE A CA 1
ATOM 1435 C C . ILE A 1 186 ? 26.226 4.010 13.557 1.00 43.00 186 ILE A C 1
ATOM 1437 O O . ILE A 1 186 ? 25.844 3.622 14.658 1.00 43.00 186 ILE A O 1
ATOM 1441 N N . ARG A 1 187 ? 27.464 4.510 13.412 1.00 35.94 187 ARG A N 1
ATOM 1442 C CA . ARG A 1 187 ? 28.459 4.471 14.507 1.00 35.94 187 ARG A CA 1
ATOM 1443 C C . ARG A 1 187 ? 28.384 5.630 15.506 1.00 35.94 187 ARG A C 1
ATOM 1445 O O . ARG A 1 187 ? 28.973 5.516 16.575 1.00 35.94 187 ARG A O 1
ATOM 1452 N N . LEU A 1 188 ? 27.670 6.714 15.201 1.00 35.03 188 LEU A N 1
ATOM 1453 C CA . LEU A 1 188 ? 27.631 7.912 16.057 1.00 35.03 188 LEU A CA 1
ATOM 1454 C C . LEU A 1 188 ? 26.399 8.000 16.971 1.00 35.03 188 LEU A C 1
ATOM 1456 O O . LEU A 1 188 ? 26.456 8.696 17.984 1.00 35.03 188 LEU A O 1
ATOM 1460 N N . GLU A 1 189 ? 25.314 7.280 16.677 1.00 35.84 189 GLU A N 1
ATOM 1461 C CA . GLU A 1 189 ? 24.102 7.307 17.516 1.00 35.84 189 GLU A CA 1
ATOM 1462 C C . GLU A 1 189 ? 24.135 6.307 18.684 1.00 35.84 189 GLU A C 1
ATOM 1464 O O . GLU A 1 189 ? 23.404 6.483 19.654 1.00 35.84 189 GLU A O 1
ATOM 1469 N N . ALA A 1 190 ? 25.032 5.314 18.656 1.00 37.25 190 ALA A N 1
ATOM 1470 C CA . ALA A 1 190 ? 25.152 4.309 19.717 1.00 37.25 190 ALA A CA 1
ATOM 1471 C C . ALA A 1 190 ? 25.827 4.816 21.014 1.00 37.25 190 ALA A C 1
ATOM 1473 O O . ALA A 1 190 ? 25.773 4.119 22.021 1.00 37.25 190 ALA A O 1
ATOM 1474 N N . ASN A 1 191 ? 26.421 6.020 21.016 1.00 35.00 191 ASN A N 1
ATOM 1475 C CA . ASN A 1 191 ? 27.210 6.544 22.146 1.00 35.00 191 ASN A CA 1
ATOM 1476 C C . ASN A 1 191 ? 26.648 7.819 22.805 1.00 35.00 191 ASN A C 1
ATOM 1478 O O . ASN A 1 191 ? 27.366 8.477 23.557 1.00 35.00 191 ASN A O 1
ATOM 1482 N N . LYS A 1 192 ? 25.389 8.206 22.565 1.00 34.72 192 LYS A N 1
ATOM 1483 C CA . LYS A 1 192 ? 24.777 9.302 23.339 1.00 34.72 192 LYS A CA 1
ATOM 1484 C C . LYS A 1 192 ? 23.978 8.748 24.511 1.00 34.72 192 LYS A C 1
ATOM 1486 O O . LYS A 1 192 ? 22.798 8.431 24.386 1.00 34.72 192 LYS A O 1
ATOM 1491 N N . GLU A 1 193 ? 24.653 8.660 25.655 1.00 28.67 193 GLU A N 1
ATOM 1492 C CA . GLU A 1 193 ? 24.014 8.612 26.968 1.00 28.67 193 GLU A CA 1
ATOM 1493 C C . GLU A 1 193 ? 23.020 9.772 27.119 1.00 28.67 193 GLU A C 1
ATOM 1495 O O . GLU A 1 193 ? 23.303 10.927 26.792 1.00 28.67 193 GLU A O 1
ATOM 1500 N N . TYR A 1 194 ? 21.831 9.438 27.615 1.00 28.28 194 TYR A N 1
ATOM 1501 C CA . TYR A 1 194 ? 20.776 10.383 27.948 1.00 28.28 194 TYR A CA 1
ATOM 1502 C C . TYR A 1 194 ? 21.190 11.237 29.150 1.00 28.28 194 TYR A C 1
ATOM 1504 O O . TYR A 1 194 ? 21.344 10.715 30.251 1.00 28.28 194 TYR A O 1
ATOM 1512 N N . THR A 1 195 ? 21.273 12.554 28.966 1.00 26.89 195 THR A N 1
ATOM 1513 C CA . THR A 1 195 ? 21.175 13.536 30.059 1.00 26.89 195 THR A CA 1
ATOM 1514 C C . THR A 1 195 ? 20.228 14.678 29.666 1.00 26.89 195 THR A C 1
ATOM 1516 O O . THR A 1 195 ? 19.935 14.888 28.492 1.00 26.89 195 THR A O 1
ATOM 1519 N N . GLU A 1 196 ? 19.653 15.301 30.694 1.00 27.00 196 GLU A N 1
ATOM 1520 C CA . GLU A 1 196 ? 18.343 15.962 30.780 1.00 27.00 196 GLU A CA 1
ATOM 1521 C C . GLU A 1 196 ? 17.998 17.132 29.832 1.00 27.00 196 GLU A C 1
ATOM 1523 O O . GLU A 1 196 ? 18.825 17.769 29.188 1.00 27.00 196 GLU A O 1
ATOM 1528 N N . ALA A 1 197 ? 16.688 17.404 29.804 1.00 36.25 197 ALA A N 1
ATOM 1529 C CA . ALA A 1 197 ? 15.948 18.340 28.967 1.00 36.25 197 ALA A CA 1
ATOM 1530 C C . ALA A 1 197 ? 16.286 19.834 29.151 1.00 36.25 197 ALA A C 1
ATOM 1532 O O . ALA A 1 197 ? 16.426 20.326 30.269 1.00 36.25 197 ALA A O 1
ATOM 1533 N N . ALA A 1 198 ? 16.208 20.595 28.051 1.00 27.08 198 ALA A N 1
ATOM 1534 C CA . ALA A 1 198 ? 16.105 22.056 28.066 1.00 27.08 198 ALA A CA 1
ATOM 1535 C C . ALA A 1 198 ? 14.920 22.553 27.208 1.00 27.08 198 ALA A C 1
ATOM 1537 O O . ALA A 1 198 ? 14.605 21.999 26.155 1.00 27.08 198 ALA A O 1
ATOM 1538 N N . LYS A 1 199 ? 14.233 23.584 27.722 1.00 26.12 199 LYS A N 1
ATOM 1539 C CA . LYS A 1 199 ? 12.952 24.160 27.259 1.00 26.12 199 LYS A CA 1
ATOM 1540 C C . LYS A 1 199 ? 13.058 24.917 25.917 1.00 26.12 199 LYS A C 1
ATOM 1542 O O . LYS A 1 199 ? 14.113 25.479 25.639 1.00 26.12 199 LYS A O 1
ATOM 1547 N N . PRO A 1 200 ? 11.962 25.036 25.136 1.00 27.95 200 PRO A N 1
ATOM 1548 C CA . PRO A 1 200 ? 11.967 25.770 23.872 1.00 27.95 200 PRO A CA 1
ATOM 1549 C C . PRO A 1 200 ? 11.611 27.257 24.041 1.00 27.95 200 PRO A C 1
ATOM 1551 O O . PRO A 1 200 ? 10.653 27.605 24.735 1.00 27.95 200 PRO A O 1
ATOM 1554 N N . THR A 1 201 ? 12.339 28.118 23.329 1.00 24.22 201 THR A N 1
ATOM 1555 C CA . THR A 1 201 ? 12.017 29.542 23.139 1.00 24.22 201 THR A CA 1
ATOM 1556 C C . THR A 1 201 ? 11.437 29.751 21.739 1.00 24.22 201 THR A C 1
ATOM 1558 O O . THR A 1 201 ? 11.920 29.175 20.766 1.00 24.22 201 THR A O 1
ATOM 1561 N N . ALA A 1 202 ? 10.375 30.552 21.649 1.00 30.14 202 ALA A N 1
ATOM 1562 C CA . ALA A 1 202 ? 9.605 30.803 20.434 1.00 30.14 202 ALA A CA 1
ATOM 1563 C C . ALA A 1 202 ? 10.269 31.834 19.510 1.00 30.14 202 ALA A C 1
ATOM 1565 O O . ALA A 1 202 ? 10.804 32.832 19.988 1.00 30.14 202 ALA A O 1
ATOM 1566 N N . VAL A 1 203 ? 10.123 31.652 18.194 1.00 24.55 203 VAL A N 1
ATOM 1567 C CA . VAL A 1 203 ? 10.294 32.727 17.208 1.00 24.55 203 VAL A CA 1
ATOM 1568 C C . VAL A 1 203 ? 9.185 32.625 16.158 1.00 24.55 203 VAL A C 1
ATOM 1570 O O . VAL A 1 203 ? 8.942 31.562 15.590 1.00 24.55 203 VAL A O 1
ATOM 1573 N N . ASN A 1 204 ? 8.496 33.748 15.954 1.00 30.89 204 ASN A N 1
ATOM 1574 C CA . ASN A 1 204 ? 7.430 33.956 14.977 1.00 30.89 204 ASN A CA 1
ATOM 1575 C C . ASN A 1 204 ? 7.995 34.093 13.556 1.00 30.89 204 ASN A C 1
ATOM 1577 O O . ASN A 1 204 ? 9.046 34.707 13.378 1.00 30.89 204 ASN A O 1
ATOM 1581 N N . ALA A 1 205 ? 7.246 33.638 12.548 1.00 24.05 205 ALA A N 1
ATOM 1582 C CA . ALA A 1 205 ? 7.455 34.042 11.159 1.00 24.05 205 ALA A CA 1
ATOM 1583 C C . ALA A 1 205 ? 6.121 34.430 10.489 1.00 24.05 205 ALA A C 1
ATOM 1585 O O . ALA A 1 205 ? 5.090 33.834 10.814 1.00 24.05 205 ALA A O 1
ATOM 1586 N N . PRO A 1 206 ? 6.127 35.445 9.604 1.00 23.73 206 PRO A N 1
ATOM 1587 C CA . PRO A 1 206 ? 4.944 36.143 9.126 1.00 23.73 206 PRO A CA 1
ATOM 1588 C C . PRO A 1 206 ? 4.399 35.554 7.818 1.00 23.73 206 PRO A C 1
ATOM 1590 O O . PRO A 1 206 ? 5.066 34.819 7.094 1.00 23.73 206 PRO A O 1
ATOM 1593 N N . VAL A 1 207 ? 3.154 35.928 7.549 1.00 34.84 207 VAL A N 1
ATOM 1594 C CA . VAL A 1 207 ? 2.305 35.589 6.403 1.00 34.84 207 VAL A CA 1
ATOM 1595 C C . VAL A 1 207 ? 2.732 36.398 5.170 1.00 34.84 207 VAL A C 1
ATOM 1597 O O . VAL A 1 207 ? 2.872 37.608 5.319 1.00 34.84 207 VAL A O 1
ATOM 1600 N N . ASN A 1 208 ? 2.863 35.791 3.974 1.00 28.02 208 ASN A N 1
ATOM 1601 C CA . ASN A 1 208 ? 2.269 36.396 2.768 1.00 28.02 208 ASN A CA 1
ATOM 1602 C C . ASN A 1 208 ? 2.108 35.496 1.518 1.00 28.02 208 ASN A C 1
ATOM 1604 O O . ASN A 1 208 ? 3.014 34.766 1.131 1.00 28.02 208 ASN A O 1
ATOM 1608 N N . GLU A 1 209 ? 0.904 35.622 0.940 1.00 30.11 209 GLU A N 1
ATOM 1609 C CA . GLU A 1 209 ? 0.487 35.770 -0.473 1.00 30.11 209 GLU A CA 1
ATOM 1610 C C . GLU A 1 209 ? 1.235 35.089 -1.641 1.00 30.11 209 GLU A C 1
ATOM 1612 O O . GLU A 1 209 ? 2.323 35.509 -2.021 1.00 30.11 209 GLU A O 1
ATOM 1617 N N . ALA A 1 210 ? 0.538 34.122 -2.269 1.00 25.86 210 ALA A N 1
ATOM 1618 C CA . ALA A 1 210 ? 0.409 33.818 -3.719 1.00 25.86 210 ALA A CA 1
ATOM 1619 C C . ALA A 1 210 ? 0.035 32.320 -3.855 1.00 25.86 210 ALA A C 1
ATOM 1621 O O . ALA A 1 210 ? 0.892 31.459 -3.692 1.00 25.86 210 ALA A O 1
ATOM 1622 N N . SER A 1 211 ? -1.206 31.824 -3.934 1.00 28.56 211 SER A N 1
ATOM 1623 C CA . SER A 1 211 ? -2.412 32.110 -4.734 1.00 28.56 211 SER A CA 1
ATOM 1624 C C . SER A 1 211 ? -2.272 31.989 -6.267 1.00 28.56 211 SER A C 1
ATOM 1626 O O . SER A 1 211 ? -1.594 32.767 -6.922 1.00 28.56 211 SER A O 1
ATOM 1628 N N . TYR A 1 212 ? -3.061 31.031 -6.785 1.00 25.66 212 TYR A N 1
ATOM 1629 C CA . TYR A 1 212 ? -3.638 30.885 -8.132 1.00 25.66 212 TYR A CA 1
ATOM 1630 C C . TYR A 1 212 ? -2.848 30.143 -9.236 1.00 25.66 212 TYR A C 1
ATOM 1632 O O . TYR A 1 212 ? -1.857 30.631 -9.764 1.00 25.66 212 TYR A O 1
ATOM 1640 N N . ILE A 1 213 ? -3.380 28.986 -9.666 1.00 30.73 213 ILE A N 1
ATOM 1641 C CA . ILE A 1 213 ? -3.248 28.493 -11.047 1.00 30.73 213 ILE A CA 1
ATOM 1642 C C . ILE A 1 213 ? -4.657 28.490 -11.637 1.00 30.73 213 ILE A C 1
ATOM 1644 O O . ILE A 1 213 ? -5.544 27.778 -11.160 1.00 30.73 213 ILE A O 1
ATOM 1648 N N . ASP A 1 214 ? -4.830 29.343 -12.640 1.00 31.28 214 ASP A N 1
ATOM 1649 C CA . ASP A 1 214 ? -6.040 29.541 -13.421 1.00 31.28 214 ASP A CA 1
ATOM 1650 C C . ASP A 1 214 ? -6.239 28.370 -14.396 1.00 31.28 214 ASP A C 1
ATOM 1652 O O . ASP A 1 214 ? -5.358 28.036 -15.189 1.00 31.28 214 ASP A O 1
ATOM 1656 N N . MET A 1 215 ? -7.412 27.743 -14.345 1.00 30.03 215 MET A N 1
ATOM 1657 C CA . MET A 1 215 ? -7.799 26.633 -15.223 1.00 30.03 215 MET A CA 1
ATOM 1658 C C . MET A 1 215 ? -8.206 27.096 -16.639 1.00 30.03 215 MET A C 1
ATOM 1660 O O . MET A 1 215 ? -8.658 26.275 -17.435 1.00 30.03 215 MET A O 1
ATOM 1664 N N . ALA A 1 216 ? -8.049 28.380 -16.987 1.00 31.03 216 ALA A N 1
ATOM 1665 C CA . ALA A 1 216 ? -8.461 28.918 -18.286 1.00 31.03 216 ALA A CA 1
ATOM 1666 C C . ALA A 1 216 ? -7.383 28.934 -19.398 1.00 31.03 216 ALA A C 1
ATOM 1668 O O . ALA A 1 216 ? -7.721 29.188 -20.554 1.00 31.03 216 ALA A O 1
ATOM 1669 N N . ALA A 1 217 ? -6.106 28.636 -19.129 1.00 31.11 217 ALA A N 1
ATOM 1670 C CA . ALA A 1 217 ? -5.025 28.853 -20.106 1.00 31.11 217 ALA A CA 1
ATOM 1671 C C . ALA A 1 217 ? -4.477 27.570 -20.772 1.00 31.11 217 ALA A C 1
ATOM 1673 O O . ALA A 1 217 ? -3.278 27.311 -20.773 1.00 31.11 217 ALA A O 1
ATOM 1674 N N . MET A 1 218 ? -5.343 26.794 -21.431 1.00 34.94 218 MET A N 1
ATOM 1675 C CA . MET A 1 218 ? -4.940 25.990 -22.598 1.00 34.94 218 MET A CA 1
ATOM 1676 C C . MET A 1 218 ? -5.176 26.818 -23.868 1.00 34.94 218 MET A C 1
ATOM 1678 O O . MET A 1 218 ? -6.133 26.580 -24.603 1.00 34.94 218 MET A O 1
ATOM 1682 N N . LYS A 1 219 ? -4.322 27.818 -24.127 1.00 32.81 219 LYS A N 1
ATOM 1683 C CA . LYS A 1 219 ? -4.113 28.379 -25.475 1.00 32.81 219 LYS A CA 1
ATOM 1684 C C . LYS A 1 219 ? -2.844 29.247 -25.541 1.00 32.81 219 LYS A C 1
ATOM 1686 O O . LYS A 1 219 ? -2.763 30.256 -24.857 1.00 32.81 219 LYS A O 1
ATOM 1691 N N . LYS A 1 220 ? -1.973 28.869 -26.489 1.00 28.86 220 LYS A N 1
ATOM 1692 C CA . LYS A 1 220 ? -0.847 29.594 -27.126 1.00 28.86 220 LYS A CA 1
ATOM 1693 C C . LYS A 1 220 ? 0.498 29.745 -26.381 1.00 28.86 220 LYS A C 1
ATOM 1695 O O . LYS A 1 220 ? 0.625 30.491 -25.427 1.00 28.86 220 LYS A O 1
ATOM 1700 N N . GLU A 1 221 ? 1.472 29.014 -26.941 1.00 31.53 221 GLU A N 1
ATOM 1701 C CA . GLU A 1 221 ? 2.869 29.336 -27.315 1.00 31.53 221 GLU A CA 1
ATOM 1702 C C . GLU A 1 221 ? 3.643 30.505 -26.666 1.00 31.53 221 GLU A C 1
ATOM 1704 O O . GLU A 1 221 ? 3.173 31.638 -26.659 1.00 31.53 221 GLU A O 1
ATOM 1709 N N . GLY A 1 222 ? 4.934 30.249 -26.378 1.00 27.52 222 GLY A N 1
ATOM 1710 C CA . GLY A 1 222 ? 6.021 31.180 -26.739 1.00 27.52 222 GLY A CA 1
ATOM 1711 C C . GLY A 1 222 ? 7.131 31.455 -25.706 1.00 27.52 222 GLY A C 1
ATOM 1712 O O . GLY A 1 222 ? 6.935 32.274 -24.825 1.00 27.52 222 GLY A O 1
ATOM 1713 N N . ALA A 1 223 ? 8.304 30.837 -25.930 1.00 26.73 223 ALA A N 1
ATOM 1714 C CA . ALA A 1 223 ? 9.697 31.320 -25.761 1.00 26.73 223 ALA A CA 1
ATOM 1715 C C . ALA A 1 223 ? 10.237 31.951 -24.442 1.00 26.73 223 ALA A C 1
ATOM 1717 O O . ALA A 1 223 ? 9.683 32.903 -23.910 1.00 26.73 223 ALA A O 1
ATOM 1718 N N . GLY A 1 224 ? 11.467 31.543 -24.066 1.00 24.39 224 GLY A N 1
ATOM 1719 C CA . GLY A 1 224 ? 12.471 32.426 -23.432 1.00 24.39 224 GLY A CA 1
ATOM 1720 C C . GLY A 1 224 ? 13.121 31.935 -22.127 1.00 24.39 224 GLY A C 1
ATOM 1721 O O . GLY A 1 224 ? 12.460 31.815 -21.105 1.00 24.39 224 GLY A O 1
ATOM 1722 N N . GLU A 1 225 ? 14.436 31.695 -22.163 1.00 27.30 225 GLU A N 1
ATOM 1723 C CA . GLU A 1 225 ? 15.320 31.273 -21.060 1.00 27.30 225 GLU A CA 1
ATOM 1724 C C . GLU A 1 225 ? 15.579 32.362 -19.992 1.00 27.30 225 GLU A C 1
ATOM 1726 O O . GLU A 1 225 ? 15.683 33.540 -20.322 1.00 27.30 225 GLU A O 1
ATOM 1731 N N . THR A 1 226 ? 15.816 31.975 -18.727 1.00 25.12 226 THR A N 1
ATOM 1732 C CA . THR A 1 226 ? 17.110 32.114 -17.994 1.00 25.12 226 THR A CA 1
ATOM 1733 C C . THR A 1 226 ? 16.969 31.831 -16.485 1.00 25.12 226 THR A C 1
ATOM 1735 O O . THR A 1 226 ? 15.931 32.037 -15.865 1.00 25.12 226 THR A O 1
ATOM 1738 N N . ALA A 1 227 ? 18.041 31.282 -15.909 1.00 30.39 227 ALA A N 1
ATOM 1739 C CA . ALA A 1 227 ? 18.145 30.683 -14.578 1.00 30.39 227 ALA A CA 1
ATOM 1740 C C . ALA A 1 227 ? 18.522 31.666 -13.448 1.00 30.39 227 ALA A C 1
ATOM 1742 O O . ALA A 1 227 ? 19.252 32.615 -13.697 1.00 30.39 227 ALA A O 1
ATOM 1743 N N . SER A 1 228 ? 18.181 31.345 -12.187 1.00 26.17 228 SER A N 1
ATOM 1744 C CA . SER A 1 228 ? 19.138 31.213 -11.061 1.00 26.17 228 SER A CA 1
ATOM 1745 C C . SER A 1 228 ? 18.439 30.733 -9.771 1.00 26.17 228 SER A C 1
ATOM 1747 O O . SER A 1 228 ? 17.224 30.609 -9.704 1.00 26.17 228 SER A O 1
ATOM 1749 N N . ARG A 1 229 ? 19.241 30.356 -8.774 1.00 28.22 229 ARG A N 1
ATOM 1750 C CA . ARG A 1 229 ? 19.057 29.258 -7.812 1.00 28.22 229 ARG A CA 1
ATOM 1751 C C . ARG A 1 229 ? 18.486 29.636 -6.431 1.00 28.22 229 ARG A C 1
ATOM 1753 O O . ARG A 1 229 ? 18.923 30.599 -5.821 1.00 28.22 229 ARG A O 1
ATOM 1760 N N . LYS A 1 230 ? 17.693 28.678 -5.918 1.00 34.66 230 LYS A N 1
ATOM 1761 C CA . LYS A 1 230 ? 17.636 28.078 -4.559 1.00 34.66 230 LYS A CA 1
ATOM 1762 C C . LYS A 1 230 ? 17.400 28.978 -3.333 1.00 34.66 230 LYS A C 1
ATOM 1764 O O . LYS A 1 230 ? 18.323 29.606 -2.834 1.00 34.66 230 LYS A O 1
ATOM 1769 N N . ASN A 1 231 ? 16.232 28.800 -2.706 1.00 29.42 231 ASN A N 1
ATOM 1770 C CA . ASN A 1 231 ? 16.086 28.053 -1.440 1.00 29.42 231 ASN A CA 1
ATOM 1771 C C . ASN A 1 231 ? 14.602 28.000 -1.019 1.00 29.42 231 ASN A C 1
ATOM 1773 O O . ASN A 1 231 ? 14.017 29.025 -0.692 1.00 29.42 231 ASN A O 1
ATOM 1777 N N . GLY A 1 232 ? 13.992 26.811 -1.009 1.00 28.75 232 GLY A N 1
ATOM 1778 C CA . GLY A 1 232 ? 12.609 26.601 -0.561 1.00 28.75 232 GLY A CA 1
ATOM 1779 C C . GLY A 1 232 ? 12.212 25.128 -0.672 1.00 28.75 232 GLY A C 1
ATOM 1780 O O . GLY A 1 232 ? 12.606 24.469 -1.627 1.00 28.75 232 GLY A O 1
ATOM 1781 N N . MET A 1 233 ? 11.527 24.609 0.351 1.00 30.00 233 MET A N 1
ATOM 1782 C CA . MET A 1 233 ? 11.275 23.185 0.636 1.00 30.00 233 MET A CA 1
ATOM 1783 C C . MET A 1 233 ? 10.938 22.311 -0.585 1.00 30.00 233 MET A C 1
ATOM 1785 O O . MET A 1 233 ? 10.111 22.662 -1.418 1.00 30.00 233 MET A O 1
ATOM 1789 N N . SER A 1 234 ? 11.574 21.136 -0.645 1.00 34.44 234 SER A N 1
ATOM 1790 C CA . SER A 1 234 ? 11.542 20.220 -1.788 1.00 34.44 234 SER A CA 1
ATOM 1791 C C . SER A 1 234 ? 10.137 19.732 -2.153 1.00 34.44 234 SER A C 1
ATOM 1793 O O . SER A 1 234 ? 9.382 19.284 -1.285 1.00 34.44 234 SER A O 1
ATOM 1795 N N . GLU A 1 235 ? 9.883 19.669 -3.460 1.00 35.44 235 GLU A N 1
ATOM 1796 C CA . GLU A 1 235 ? 8.733 19.066 -4.156 1.00 35.44 235 GLU A CA 1
ATOM 1797 C C . GLU A 1 235 ? 8.303 17.678 -3.627 1.00 35.44 235 GLU A C 1
ATOM 1799 O O . GLU A 1 235 ? 7.154 17.275 -3.790 1.00 35.44 235 GLU A O 1
ATOM 1804 N N . ALA A 1 236 ? 9.175 16.968 -2.902 1.00 34.34 236 ALA A N 1
ATOM 1805 C CA . ALA A 1 236 ? 8.875 15.709 -2.221 1.00 34.34 236 ALA A CA 1
ATOM 1806 C C . ALA A 1 236 ? 7.775 15.809 -1.141 1.00 34.34 236 ALA A C 1
ATOM 1808 O O . ALA A 1 236 ? 7.095 14.820 -0.865 1.00 34.34 236 ALA A O 1
ATOM 1809 N N . MET A 1 237 ? 7.554 16.984 -0.539 1.00 36.81 237 MET A N 1
ATOM 1810 C CA . MET A 1 237 ? 6.513 17.169 0.486 1.00 36.81 237 MET A CA 1
ATOM 1811 C C . MET A 1 237 ? 5.107 17.342 -0.124 1.00 36.81 237 MET A C 1
ATOM 1813 O O . MET A 1 237 ? 4.103 17.120 0.550 1.00 36.81 237 MET A O 1
ATOM 1817 N N . ILE A 1 238 ? 5.040 17.661 -1.422 1.00 38.78 238 ILE A N 1
ATOM 1818 C CA . ILE A 1 238 ? 3.811 17.854 -2.207 1.00 38.78 238 ILE A CA 1
ATOM 1819 C C . ILE A 1 238 ? 3.214 16.498 -2.647 1.00 38.78 238 ILE A C 1
ATOM 1821 O O . ILE A 1 238 ? 2.065 16.431 -3.069 1.00 38.78 238 ILE A O 1
ATOM 1825 N N . ALA A 1 239 ? 3.929 15.381 -2.476 1.00 33.84 239 ALA A N 1
ATOM 1826 C CA . ALA A 1 239 ? 3.526 14.053 -2.950 1.00 33.84 239 ALA A CA 1
ATOM 1827 C C . ALA A 1 239 ? 2.481 13.303 -2.083 1.00 33.84 239 ALA A C 1
ATOM 1829 O O . ALA A 1 239 ? 2.328 12.089 -2.226 1.00 33.84 239 ALA A O 1
ATOM 1830 N N . ARG A 1 240 ? 1.728 13.975 -1.200 1.00 48.12 240 ARG A N 1
ATOM 1831 C CA . ARG A 1 240 ? 0.576 13.370 -0.499 1.00 48.12 240 ARG A CA 1
ATOM 1832 C C . ARG A 1 240 ? -0.714 13.960 -1.045 1.00 48.12 240 ARG A C 1
ATOM 1834 O O . ARG A 1 240 ? -0.844 15.170 -1.178 1.00 48.12 240 ARG A O 1
ATOM 1841 N N . SER A 1 241 ? -1.611 13.071 -1.456 1.00 54.12 241 SER A N 1
ATOM 1842 C CA . SER A 1 241 ? -2.747 13.344 -2.336 1.00 54.12 241 SER A CA 1
ATOM 1843 C C . SER A 1 241 ? -3.575 14.575 -1.944 1.00 54.12 241 SER A C 1
ATOM 1845 O O . SER A 1 241 ? -3.732 14.868 -0.761 1.00 54.12 241 SER A O 1
ATOM 1847 N N . CYS A 1 242 ? -4.230 15.215 -2.920 1.00 74.44 242 CYS A N 1
ATOM 1848 C CA . CYS A 1 242 ? -5.247 16.258 -2.713 1.00 74.44 242 CYS A CA 1
ATOM 1849 C C . CYS A 1 242 ? -6.521 15.724 -2.027 1.00 74.44 242 CYS A C 1
ATOM 1851 O O . CYS A 1 242 ? -7.626 16.207 -2.268 1.00 74.44 242 CYS A O 1
ATOM 1853 N N . ARG A 1 243 ? -6.399 14.666 -1.222 1.00 83.38 243 ARG A N 1
ATOM 1854 C CA . ARG A 1 243 ? -7.486 13.928 -0.612 1.00 83.38 243 ARG A CA 1
ATOM 1855 C C . ARG A 1 243 ? -7.292 13.774 0.886 1.00 83.38 243 ARG A C 1
ATOM 1857 O O . ARG A 1 243 ? -6.204 13.492 1.372 1.00 83.38 243 ARG A O 1
ATOM 1864 N N . LEU A 1 244 ? -8.400 13.892 1.604 1.00 91.12 244 LEU A N 1
ATOM 1865 C CA . LEU A 1 244 ? -8.504 13.569 3.021 1.00 91.12 244 LEU A CA 1
ATOM 1866 C C . LEU A 1 244 ? -9.395 12.339 3.198 1.00 91.12 244 LEU A C 1
ATOM 1868 O O . LEU A 1 244 ? -10.356 12.141 2.450 1.00 91.12 244 LEU A O 1
ATOM 1872 N N . ARG A 1 245 ? -9.110 11.521 4.213 1.00 92.12 245 ARG A N 1
ATOM 1873 C CA . ARG A 1 245 ? -9.934 10.364 4.580 1.00 92.12 245 ARG A CA 1
ATOM 1874 C C . ARG A 1 245 ? -10.829 10.701 5.758 1.00 92.12 245 ARG A C 1
ATOM 1876 O O . ARG A 1 245 ? -10.344 10.983 6.853 1.00 92.12 245 ARG A O 1
ATOM 1883 N N . VAL A 1 246 ? -12.136 10.563 5.572 1.00 93.69 246 VAL A N 1
ATOM 1884 C CA . VAL A 1 246 ? -13.116 10.637 6.656 1.00 93.69 246 VAL A CA 1
ATOM 1885 C C . VAL A 1 246 ? -13.499 9.214 7.052 1.00 93.69 246 VAL A C 1
ATOM 1887 O O . VAL A 1 246 ? -13.931 8.421 6.220 1.00 93.69 246 VAL A O 1
ATOM 1890 N N . HIS A 1 247 ? -13.314 8.844 8.316 1.00 92.00 247 HIS A N 1
ATOM 1891 C CA . HIS A 1 247 ? -13.589 7.495 8.812 1.00 92.00 247 HIS A CA 1
ATOM 1892 C C . HIS A 1 247 ? -14.212 7.521 10.213 1.00 92.00 247 HIS A C 1
ATOM 1894 O O . HIS A 1 247 ? -14.369 8.573 10.830 1.00 92.00 247 HIS A O 1
ATOM 1900 N N . ARG A 1 248 ? -14.640 6.355 10.713 1.00 91.31 248 ARG A N 1
ATOM 1901 C CA . ARG A 1 248 ? -15.488 6.226 11.917 1.00 91.31 248 ARG A CA 1
ATOM 1902 C C . ARG A 1 248 ? -16.867 6.899 11.781 1.00 91.31 248 ARG A C 1
ATOM 1904 O O . ARG A 1 248 ? -17.485 7.203 12.804 1.00 91.31 248 ARG A O 1
ATOM 1911 N N . ILE A 1 249 ? -17.362 7.075 10.553 1.00 93.12 249 ILE A N 1
ATOM 1912 C CA . ILE A 1 249 ? -18.622 7.763 10.236 1.00 93.12 249 ILE A CA 1
ATOM 1913 C C . ILE A 1 249 ? -19.811 6.933 10.756 1.00 93.12 249 ILE A C 1
ATOM 1915 O O . ILE A 1 249 ? -19.989 5.808 10.297 1.00 93.12 249 ILE A O 1
ATOM 1919 N N . PRO A 1 250 ? -20.615 7.411 11.718 1.00 91.06 250 PRO A N 1
ATOM 1920 C CA . PRO A 1 250 ? -21.789 6.685 12.204 1.00 91.06 250 PRO A CA 1
ATOM 1921 C C . PRO A 1 250 ? -22.939 6.673 11.185 1.00 91.06 250 PRO A C 1
ATOM 1923 O O . PRO A 1 250 ? -23.071 7.585 10.368 1.00 91.06 250 PRO A O 1
ATOM 1926 N N . LYS A 1 251 ? -23.808 5.653 11.267 1.00 88.88 251 LYS A N 1
ATOM 1927 C CA . LYS A 1 251 ? -25.056 5.589 10.484 1.00 88.88 251 LYS A CA 1
ATOM 1928 C C . LYS A 1 251 ? -25.914 6.835 10.743 1.00 88.88 251 LYS A C 1
ATOM 1930 O O . LYS A 1 251 ? -26.061 7.253 11.890 1.00 88.88 251 LYS A O 1
ATOM 1935 N N . GLY A 1 252 ? -26.481 7.402 9.678 1.00 87.62 252 GLY A N 1
ATOM 1936 C CA . GLY A 1 252 ? -27.273 8.639 9.729 1.00 87.62 252 GLY A CA 1
ATOM 1937 C C . GLY A 1 252 ? -26.531 9.906 9.286 1.00 87.62 252 GLY A C 1
ATOM 1938 O O . GLY A 1 252 ? -27.126 10.982 9.334 1.00 87.62 252 GLY A O 1
ATOM 1939 N N . ILE A 1 253 ? -25.269 9.775 8.858 1.00 92.81 253 ILE A N 1
ATOM 1940 C CA . ILE A 1 253 ? -24.514 10.795 8.115 1.00 92.81 253 ILE A CA 1
ATOM 1941 C C . ILE A 1 253 ? -24.447 10.369 6.646 1.00 92.81 253 ILE A C 1
ATOM 1943 O O . ILE A 1 253 ? -24.159 9.208 6.348 1.00 92.81 253 ILE A O 1
ATOM 1947 N N . SER A 1 254 ? -24.705 11.306 5.742 1.00 93.56 254 SER A N 1
ATOM 1948 C CA . SER A 1 254 ? -24.587 11.161 4.291 1.00 93.56 254 SER A CA 1
ATOM 1949 C C . SER A 1 254 ? -23.317 11.835 3.757 1.00 93.56 254 SER A C 1
ATOM 1951 O O . SER A 1 254 ? -22.690 12.644 4.438 1.00 93.56 254 SER A O 1
ATOM 1953 N N . SER A 1 255 ? -22.933 11.537 2.511 1.00 92.06 255 SER A N 1
ATOM 1954 C CA . SER A 1 255 ? -21.816 12.235 1.855 1.00 92.06 255 SER A CA 1
ATOM 1955 C C . SER A 1 255 ? -22.073 13.742 1.712 1.00 92.06 255 SER A C 1
ATOM 1957 O O . SER A 1 255 ? -21.139 14.526 1.834 1.00 92.06 255 SER A O 1
ATOM 1959 N N . ARG A 1 256 ? -23.338 14.159 1.551 1.00 92.81 256 ARG A N 1
ATOM 1960 C CA . ARG A 1 256 ? -23.734 15.579 1.505 1.00 92.81 256 ARG A CA 1
ATOM 1961 C C . ARG A 1 256 ? -23.492 16.296 2.831 1.00 92.81 256 ARG A C 1
ATOM 1963 O O . ARG A 1 256 ? -23.096 17.453 2.834 1.00 92.81 256 ARG A O 1
ATOM 1970 N N . ASP A 1 257 ? -23.681 15.610 3.958 1.00 95.19 257 ASP A N 1
ATOM 1971 C CA . ASP A 1 257 ? -23.394 16.182 5.281 1.00 95.19 257 ASP A CA 1
ATOM 1972 C C . ASP A 1 257 ? -21.885 16.414 5.475 1.00 95.19 257 ASP A C 1
ATOM 1974 O O . ASP A 1 257 ? -21.469 17.368 6.128 1.00 95.19 257 ASP A O 1
ATOM 1978 N N . ILE A 1 258 ? -21.052 15.556 4.877 1.00 95.44 258 ILE A N 1
ATOM 1979 C CA . ILE A 1 258 ? -19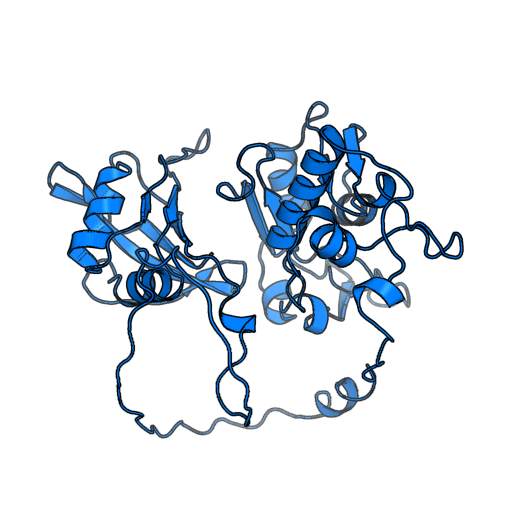.590 15.695 4.891 1.00 95.44 258 ILE A CA 1
ATOM 1980 C C . ILE A 1 258 ? -19.158 16.854 3.994 1.00 95.44 258 ILE A C 1
ATOM 1982 O O . ILE A 1 258 ? -18.328 17.659 4.400 1.00 95.44 258 ILE A O 1
ATOM 1986 N N . GLU A 1 259 ? -19.739 16.973 2.803 1.00 93.38 259 GLU A N 1
ATOM 1987 C CA . GLU A 1 259 ? -19.516 18.115 1.913 1.00 93.38 259 GLU A CA 1
ATOM 1988 C C . GLU A 1 259 ? -19.884 19.438 2.596 1.00 93.38 259 GLU A C 1
ATOM 1990 O O . GLU A 1 259 ? -19.059 20.349 2.679 1.00 93.38 259 GLU A O 1
ATOM 1995 N N . LYS A 1 260 ? -21.081 19.490 3.193 1.00 93.44 260 LYS A N 1
ATOM 1996 C CA . LYS A 1 260 ? -21.562 20.625 3.983 1.00 93.44 260 LYS A CA 1
ATOM 1997 C C . LYS A 1 260 ? -20.612 20.960 5.133 1.00 93.44 260 LYS A C 1
ATOM 1999 O O . LYS A 1 260 ? -20.312 22.130 5.347 1.00 93.44 260 LYS A O 1
ATOM 2004 N N . PHE A 1 261 ? -20.081 19.950 5.830 1.00 95.06 261 PHE A N 1
ATOM 2005 C CA . PHE A 1 261 ? -19.086 20.167 6.879 1.00 95.06 261 PHE A CA 1
ATOM 2006 C C . PHE A 1 261 ? -17.871 20.952 6.368 1.00 95.06 261 PHE A C 1
ATOM 2008 O O . PHE A 1 261 ? -17.494 21.922 7.019 1.00 95.06 261 PHE A O 1
ATOM 2015 N N . PHE A 1 262 ? -17.278 20.587 5.228 1.00 94.06 262 PHE A N 1
ATOM 2016 C CA . PHE A 1 262 ? -16.109 21.304 4.697 1.00 94.06 262 PHE A CA 1
ATOM 2017 C C . PHE A 1 262 ? -16.448 22.734 4.268 1.00 94.06 262 PHE A C 1
ATOM 2019 O O . PHE A 1 262 ? -15.739 23.674 4.625 1.00 94.06 262 PHE A O 1
ATOM 2026 N N . ILE A 1 263 ? -17.581 22.926 3.595 1.00 89.44 263 ILE A N 1
ATOM 2027 C CA . ILE A 1 263 ? -18.013 24.260 3.163 1.00 89.44 263 ILE A CA 1
ATOM 2028 C C . ILE A 1 263 ? -18.244 25.175 4.375 1.00 89.44 263 ILE A C 1
ATOM 2030 O O . ILE A 1 263 ? -17.753 26.298 4.404 1.00 89.44 263 ILE A O 1
ATOM 2034 N N . GLU A 1 264 ? -18.937 24.692 5.406 1.00 90.12 264 GLU A N 1
ATOM 2035 C CA . GLU A 1 264 ? -19.335 25.529 6.544 1.00 90.12 264 GLU A CA 1
ATOM 2036 C C . GLU A 1 264 ? -18.249 25.661 7.617 1.00 90.12 264 GLU A C 1
ATOM 2038 O O . GLU A 1 264 ? -18.079 26.730 8.198 1.00 90.12 264 GLU A O 1
ATOM 2043 N N . ASN A 1 265 ? -17.514 24.584 7.910 1.00 90.00 265 ASN A N 1
ATOM 2044 C CA . ASN A 1 265 ? -16.574 24.554 9.036 1.00 90.00 265 ASN A CA 1
ATOM 2045 C C . ASN A 1 265 ? -15.140 24.855 8.617 1.00 90.00 265 ASN A C 1
ATOM 2047 O O . ASN A 1 265 ? -14.366 25.333 9.447 1.00 90.00 265 ASN A O 1
ATOM 2051 N N . THR A 1 266 ? -14.769 24.555 7.370 1.00 89.44 266 THR A N 1
ATOM 2052 C CA . THR A 1 266 ? -13.412 24.805 6.871 1.00 89.44 266 THR A CA 1
ATOM 2053 C C . THR A 1 266 ? -13.368 25.910 5.830 1.00 89.44 266 THR A C 1
ATOM 2055 O O . THR A 1 266 ? -12.271 26.359 5.521 1.00 89.44 266 THR A O 1
ATOM 2058 N N . GLN A 1 267 ? -14.520 26.346 5.301 1.00 90.00 267 GLN A N 1
ATOM 2059 C CA . GLN A 1 267 ? -14.625 27.315 4.201 1.00 90.00 267 GLN A CA 1
ATOM 2060 C C . GLN A 1 267 ? -13.882 26.874 2.931 1.00 90.00 267 GLN A C 1
ATOM 2062 O O . GLN A 1 267 ? -13.549 27.694 2.080 1.00 90.00 267 GLN A O 1
ATOM 2067 N N . ILE A 1 268 ? -13.630 25.569 2.785 1.00 86.75 268 ILE A N 1
ATOM 2068 C CA . ILE A 1 268 ? -12.969 25.001 1.610 1.00 86.75 268 ILE A CA 1
ATOM 2069 C C . ILE A 1 268 ? -13.977 24.116 0.896 1.00 86.75 268 ILE A C 1
ATOM 2071 O O . ILE A 1 268 ? -14.530 23.197 1.496 1.00 86.75 268 ILE A O 1
ATOM 2075 N N . VAL A 1 269 ? -14.188 24.373 -0.392 1.00 87.75 269 VAL A N 1
ATOM 2076 C CA . VAL A 1 269 ? -15.086 23.577 -1.230 1.00 87.75 269 VAL A CA 1
ATOM 2077 C C . VAL A 1 269 ? -14.342 22.329 -1.720 1.00 87.75 269 VAL A C 1
ATOM 2079 O O . VAL A 1 269 ? -13.324 22.456 -2.409 1.00 87.75 269 VAL A O 1
ATOM 2082 N N . PRO A 1 270 ? -14.805 21.113 -1.386 1.00 88.12 270 PRO A N 1
ATOM 2083 C CA . PRO A 1 270 ? -14.262 19.899 -1.977 1.00 88.12 270 PRO A CA 1
ATOM 2084 C C . PRO A 1 270 ? -14.561 19.839 -3.480 1.00 88.12 270 PRO A C 1
ATOM 2086 O O . PRO A 1 270 ? -15.652 20.184 -3.918 1.00 88.12 270 PRO A O 1
ATOM 2089 N N . ALA A 1 271 ? -13.624 19.318 -4.267 1.00 82.38 271 ALA A N 1
ATOM 2090 C CA . ALA A 1 271 ? -13.856 18.984 -5.671 1.00 82.38 271 ALA A CA 1
ATOM 2091 C C . ALA A 1 271 ? -14.756 17.744 -5.828 1.00 82.38 271 ALA A C 1
ATOM 2093 O O . ALA A 1 271 ? -15.493 17.628 -6.802 1.00 82.38 271 ALA A O 1
ATOM 2094 N N . ALA A 1 272 ? -14.681 16.794 -4.886 1.00 80.25 272 ALA A N 1
ATOM 2095 C CA . ALA A 1 272 ? -15.565 15.631 -4.852 1.00 80.25 272 ALA A CA 1
ATOM 2096 C C . ALA A 1 272 ? -15.627 14.999 -3.456 1.00 80.25 272 ALA A C 1
ATOM 2098 O O . ALA A 1 272 ? -14.595 14.821 -2.804 1.00 80.25 272 ALA A O 1
ATOM 2099 N N . VAL A 1 273 ? -16.817 14.556 -3.041 1.00 89.00 273 VAL A N 1
ATOM 2100 C CA . VAL A 1 273 ? -17.016 13.708 -1.855 1.00 89.00 273 VAL A CA 1
ATOM 2101 C C . VAL A 1 273 ? -17.547 12.349 -2.294 1.00 89.00 273 VAL A C 1
ATOM 2103 O O . VAL A 1 273 ? -18.615 12.244 -2.896 1.00 89.00 273 VAL A O 1
ATOM 2106 N N . GLU A 1 274 ? -16.796 11.289 -2.005 1.00 84.94 274 GLU A N 1
ATOM 2107 C CA . GLU A 1 274 ? -17.198 9.932 -2.372 1.00 84.94 274 GLU A CA 1
ATOM 2108 C C . GLU A 1 274 ? -18.391 9.437 -1.541 1.00 84.94 274 GLU A C 1
ATOM 2110 O O . GLU A 1 274 ? -18.635 9.884 -0.416 1.00 84.94 274 GLU A O 1
ATOM 2115 N N . LYS A 1 275 ? -19.136 8.466 -2.084 1.00 87.38 275 LYS A N 1
ATOM 2116 C CA . LYS A 1 275 ? -20.184 7.776 -1.323 1.00 87.38 275 LYS A CA 1
ATOM 2117 C C . LYS A 1 275 ? -19.563 7.089 -0.106 1.00 87.38 275 LYS A C 1
ATOM 2119 O O . LYS A 1 275 ? -18.477 6.519 -0.187 1.00 87.38 275 LYS A O 1
ATOM 2124 N N . ILE A 1 276 ? -20.276 7.117 1.017 1.00 90.56 276 ILE A N 1
ATOM 2125 C CA . ILE A 1 276 ? -19.814 6.459 2.240 1.00 90.56 276 ILE A CA 1
ATOM 2126 C C . ILE A 1 276 ? -19.843 4.947 2.027 1.00 90.56 276 ILE A C 1
ATOM 2128 O O . ILE A 1 276 ? -20.907 4.360 1.819 1.00 90.56 276 ILE A O 1
ATOM 2132 N N . ALA A 1 277 ? -18.669 4.330 2.105 1.00 88.00 277 ALA A N 1
ATOM 2133 C CA . ALA A 1 277 ? -18.515 2.888 2.113 1.00 88.00 277 ALA A CA 1
ATOM 2134 C C . ALA A 1 277 ? -18.767 2.359 3.531 1.00 88.00 277 ALA A C 1
ATOM 2136 O O . ALA A 1 277 ? -18.172 2.837 4.502 1.00 88.00 277 ALA A O 1
ATOM 2137 N N . TRP A 1 278 ? -19.645 1.363 3.645 1.00 84.88 278 TRP A N 1
ATOM 2138 C CA . TRP A 1 278 ? -19.995 0.709 4.905 1.00 84.88 278 TRP A CA 1
ATOM 2139 C C . TRP A 1 278 ? -19.392 -0.690 4.927 1.00 84.88 278 TRP A C 1
ATOM 2141 O O . TRP A 1 278 ? -19.693 -1.508 4.061 1.00 84.88 278 TRP A O 1
ATOM 2151 N N . LEU A 1 279 ? -18.542 -0.974 5.913 1.00 74.06 279 LEU A N 1
ATOM 2152 C CA . LEU A 1 279 ? -17.985 -2.314 6.065 1.00 74.06 279 LEU A CA 1
ATOM 2153 C C . LEU A 1 279 ? -19.062 -3.281 6.594 1.00 74.06 279 LEU A C 1
ATOM 2155 O O . LEU A 1 279 ? -19.777 -2.926 7.540 1.00 74.06 279 LEU A O 1
ATOM 2159 N N . PRO A 1 280 ? -19.163 -4.510 6.048 1.00 66.38 280 PRO A N 1
ATOM 2160 C CA . PRO A 1 280 ? -20.058 -5.536 6.573 1.00 66.38 280 PRO A CA 1
ATOM 2161 C C . PRO A 1 280 ? -19.780 -5.776 8.063 1.00 66.38 280 PRO A C 1
ATOM 2163 O O . PRO A 1 280 ? -18.624 -5.877 8.479 1.00 66.38 280 PRO A O 1
ATOM 2166 N N . ASN A 1 281 ? -20.836 -5.853 8.875 1.00 68.25 281 ASN A N 1
ATOM 2167 C CA . ASN A 1 281 ? -20.771 -6.055 10.331 1.00 68.25 281 ASN A CA 1
ATOM 2168 C C . ASN A 1 281 ? -20.116 -4.919 11.140 1.00 68.25 281 ASN A C 1
ATOM 2170 O O . ASN A 1 281 ? -19.809 -5.103 12.318 1.00 68.25 281 ASN A O 1
ATOM 2174 N N . GLN A 1 282 ? -19.923 -3.731 10.555 1.00 69.62 282 GLN A N 1
ATOM 2175 C CA . GLN A 1 282 ? -19.514 -2.539 11.299 1.00 69.62 282 GLN A CA 1
ATOM 2176 C C . GLN A 1 282 ? -20.596 -1.460 11.272 1.00 69.62 282 GLN A C 1
ATOM 2178 O O . GLN A 1 282 ? -21.197 -1.155 10.247 1.00 69.62 282 GLN A O 1
ATOM 2183 N N . ASN A 1 283 ? -20.798 -0.803 12.415 1.00 75.94 283 ASN A N 1
ATOM 2184 C CA . ASN A 1 283 ? -21.687 0.357 12.531 1.00 75.94 283 ASN A CA 1
ATOM 2185 C C . ASN A 1 283 ? -21.007 1.677 12.124 1.00 75.94 283 ASN A C 1
ATOM 2187 O O . ASN A 1 283 ? -21.467 2.753 12.513 1.00 75.94 283 ASN A O 1
ATOM 2191 N N . ARG A 1 284 ? -19.890 1.610 11.384 1.00 85.69 284 ARG A N 1
ATOM 2192 C CA . ARG A 1 284 ? -19.114 2.780 10.969 1.00 85.69 284 ARG A CA 1
ATOM 2193 C C . ARG A 1 284 ? -18.661 2.679 9.517 1.00 85.69 284 ARG A C 1
ATOM 2195 O O . ARG A 1 284 ? -18.202 1.626 9.088 1.00 85.69 284 ARG A O 1
ATOM 2202 N N . GLY A 1 285 ? -18.780 3.786 8.795 1.00 90.62 285 GLY A N 1
ATOM 2203 C CA . GLY A 1 285 ? -18.352 3.936 7.412 1.00 90.62 285 GLY A CA 1
ATOM 2204 C C . GLY A 1 285 ? -17.112 4.815 7.254 1.00 90.62 285 GLY A C 1
ATOM 2205 O O . GLY A 1 285 ? -16.597 5.406 8.217 1.00 90.62 285 GLY A O 1
ATOM 2206 N N . SER A 1 286 ? -16.647 4.904 6.013 1.00 92.81 286 SER A N 1
ATOM 2207 C CA . SER A 1 286 ? -15.576 5.805 5.588 1.00 92.81 286 SER A CA 1
ATOM 2208 C C . SER A 1 286 ? -15.792 6.310 4.163 1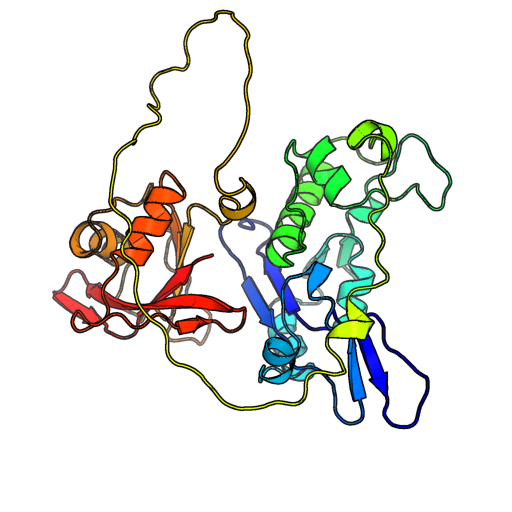.00 92.81 286 SER A C 1
ATOM 2210 O O . SER A 1 286 ? -16.408 5.619 3.356 1.00 92.81 286 SER A O 1
ATOM 2212 N N . CYS A 1 287 ? -15.249 7.480 3.844 1.00 90.25 287 CYS A N 1
ATOM 2213 C CA . CYS A 1 287 ? -15.177 8.013 2.485 1.00 90.25 287 CYS A CA 1
ATOM 2214 C C . CYS A 1 287 ? -13.906 8.852 2.297 1.00 90.25 287 CYS A C 1
ATOM 2216 O O . CYS A 1 287 ? -13.297 9.307 3.272 1.00 90.25 287 CYS A O 1
ATOM 2218 N N . SER A 1 288 ? -13.536 9.081 1.041 1.00 90.62 288 SER A N 1
ATOM 2219 C CA . SER A 1 288 ? -12.463 10.003 0.668 1.00 90.62 288 SER A CA 1
ATOM 2220 C C . SER A 1 288 ? -13.049 11.314 0.142 1.00 90.62 288 SER A C 1
ATOM 2222 O O . SER A 1 288 ? -14.076 11.329 -0.541 1.00 90.62 288 SER A O 1
ATOM 2224 N N . VAL A 1 289 ? -12.392 12.422 0.472 1.00 92.06 289 VAL A N 1
ATOM 2225 C CA . VAL A 1 289 ? -12.781 13.782 0.082 1.00 92.06 289 VAL A CA 1
ATOM 2226 C C . VAL A 1 289 ? -11.649 14.374 -0.732 1.00 92.06 289 VAL A C 1
ATOM 2228 O O . VAL A 1 289 ? -10.528 14.416 -0.246 1.00 92.06 289 VAL A O 1
ATOM 2231 N N . THR A 1 290 ? -11.930 14.786 -1.964 1.00 84.50 290 THR A N 1
ATOM 2232 C CA . THR A 1 290 ? -10.956 15.320 -2.927 1.00 84.50 290 THR A CA 1
ATOM 2233 C C . THR A 1 290 ? -11.072 16.829 -3.008 1.00 84.50 290 THR A C 1
ATOM 2235 O O . THR A 1 290 ? -12.180 17.352 -3.049 1.00 84.50 290 THR A O 1
ATOM 2238 N N . PHE A 1 291 ? -9.939 17.512 -3.088 1.00 85.69 291 PHE A N 1
ATOM 2239 C CA . PHE A 1 291 ? -9.815 18.954 -3.251 1.00 85.69 291 PHE A CA 1
ATOM 2240 C C . PHE A 1 291 ? -9.108 19.275 -4.568 1.00 85.69 291 PHE A C 1
ATOM 2242 O O . PHE A 1 291 ? -8.436 18.422 -5.148 1.00 85.69 291 PHE A O 1
ATOM 2249 N N . SER A 1 292 ? -9.270 20.509 -5.044 1.00 76.94 292 SER A N 1
ATOM 2250 C CA . SER A 1 292 ? -8.677 20.973 -6.305 1.00 76.94 292 SER A CA 1
ATOM 2251 C C . SER A 1 292 ? -7.148 20.945 -6.281 1.00 76.94 292 SER A C 1
ATOM 2253 O O . SER A 1 292 ? -6.526 20.624 -7.288 1.00 76.94 292 SER A O 1
ATOM 2255 N N . THR A 1 293 ? -6.534 21.236 -5.129 1.00 77.12 293 THR A N 1
ATOM 2256 C CA . THR A 1 293 ? -5.079 21.187 -4.938 1.00 77.12 293 THR A CA 1
ATOM 2257 C C . THR A 1 293 ? -4.710 20.634 -3.561 1.00 77.12 293 THR A C 1
ATOM 2259 O O . THR A 1 293 ? -5.540 20.560 -2.651 1.00 77.12 293 THR A O 1
ATOM 2262 N N . ASN A 1 294 ? -3.436 20.282 -3.381 1.00 74.06 294 ASN A N 1
ATOM 2263 C CA . ASN A 1 294 ? -2.912 19.831 -2.089 1.00 74.06 294 ASN A CA 1
ATOM 2264 C C . ASN A 1 294 ? -2.972 20.934 -1.027 1.00 74.06 294 ASN A C 1
ATOM 2266 O O . ASN A 1 294 ? -3.266 20.645 0.128 1.00 74.06 294 ASN A O 1
ATOM 2270 N N . ALA A 1 295 ? -2.776 22.197 -1.423 1.00 72.25 295 ALA A N 1
ATOM 2271 C CA . ALA A 1 295 ? -2.928 23.339 -0.526 1.00 72.25 295 ALA A CA 1
ATOM 2272 C C . ALA A 1 295 ? -4.365 23.444 0.008 1.00 72.25 295 ALA A C 1
ATOM 2274 O O . ALA A 1 295 ? -4.558 23.615 1.206 1.00 72.25 295 ALA A O 1
ATOM 2275 N N . HIS A 1 296 ? -5.377 23.242 -0.843 1.00 81.75 296 HIS A N 1
ATOM 2276 C CA . HIS A 1 296 ? -6.772 23.207 -0.394 1.00 81.75 296 HIS A CA 1
ATOM 2277 C C . HIS A 1 296 ? -7.041 22.041 0.564 1.00 81.75 296 HIS A C 1
ATOM 2279 O O . HIS A 1 296 ? -7.727 22.228 1.564 1.00 81.75 296 HIS A O 1
ATOM 2285 N N . ALA A 1 297 ? -6.483 20.856 0.300 1.00 83.19 297 ALA A N 1
ATOM 2286 C CA . ALA A 1 297 ? -6.614 19.715 1.207 1.00 83.19 297 ALA A CA 1
ATOM 2287 C C . ALA A 1 297 ? -5.939 19.975 2.567 1.00 83.19 297 ALA A C 1
ATOM 2289 O O . ALA A 1 297 ? -6.521 19.675 3.610 1.00 83.19 297 ALA A O 1
ATOM 2290 N N . ALA A 1 298 ? -4.742 20.567 2.567 1.00 81.19 298 ALA A N 1
ATOM 2291 C CA . ALA A 1 298 ? -4.023 20.940 3.782 1.00 81.19 298 ALA A CA 1
ATOM 2292 C C . ALA A 1 298 ? -4.797 21.994 4.587 1.00 81.19 298 ALA A C 1
ATOM 2294 O O . ALA A 1 298 ? -5.078 21.768 5.762 1.00 81.19 298 ALA A O 1
ATOM 2295 N N . LEU A 1 299 ? -5.248 23.072 3.936 1.00 81.44 299 LEU A N 1
ATOM 2296 C CA . LEU A 1 299 ? -6.073 24.113 4.556 1.00 81.44 299 LEU A CA 1
ATOM 2297 C C . LEU A 1 299 ? -7.381 23.546 5.111 1.00 81.44 299 LEU A C 1
ATOM 2299 O O . LEU A 1 299 ? -7.760 23.856 6.236 1.00 81.44 299 LEU A O 1
ATOM 2303 N N . ALA A 1 300 ? -8.058 22.667 4.368 1.00 89.88 300 ALA A N 1
ATOM 2304 C CA . ALA A 1 300 ? -9.270 22.008 4.843 1.00 89.88 300 ALA A CA 1
ATOM 2305 C C . ALA A 1 300 ? -8.998 21.174 6.103 1.00 89.88 300 ALA A C 1
ATOM 2307 O O . ALA A 1 300 ? -9.767 21.223 7.065 1.00 89.88 300 ALA A O 1
ATOM 2308 N N . PHE A 1 301 ? -7.889 20.431 6.134 1.00 91.19 301 PHE A N 1
ATOM 2309 C CA . PHE A 1 301 ? -7.492 19.664 7.310 1.00 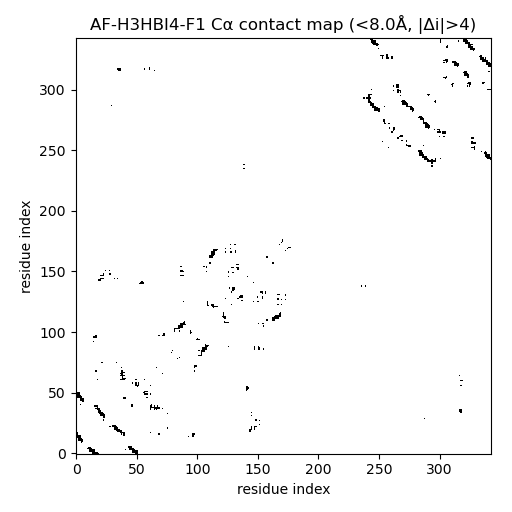91.19 301 PHE A CA 1
ATOM 2310 C C . PHE A 1 301 ? -7.130 20.567 8.492 1.00 91.19 301 PHE A C 1
ATOM 2312 O O . PHE A 1 301 ? -7.539 20.291 9.621 1.00 91.19 301 PHE A O 1
ATOM 2319 N N . GLU A 1 302 ? -6.363 21.633 8.269 1.00 86.56 302 GLU A N 1
ATOM 2320 C CA . GLU A 1 302 ? -5.926 22.590 9.288 1.00 86.56 302 GLU A CA 1
ATOM 2321 C C . GLU A 1 302 ? -7.106 23.333 9.916 1.00 86.56 302 GLU A C 1
ATOM 2323 O O . GLU A 1 302 ? -7.250 23.304 11.144 1.00 86.56 302 GLU A O 1
ATOM 2328 N N . SER A 1 303 ? -7.993 23.872 9.080 1.00 88.94 303 SER A N 1
ATOM 2329 C CA . SER A 1 303 ? -9.191 24.619 9.471 1.00 88.94 303 SER A CA 1
ATOM 2330 C C . SER A 1 303 ? -10.267 23.750 10.122 1.00 88.94 303 SER A C 1
ATOM 2332 O O . SER A 1 303 ? -11.095 24.268 10.872 1.00 88.94 303 SER A O 1
ATOM 2334 N N . ALA A 1 304 ? -10.261 22.430 9.900 1.00 90.25 304 ALA A N 1
ATOM 2335 C CA . ALA A 1 304 ? -11.204 21.520 10.543 1.00 90.25 304 ALA A CA 1
ATOM 2336 C C . ALA A 1 304 ? -11.055 21.547 12.074 1.00 90.25 304 ALA A C 1
ATOM 2338 O O . ALA A 1 304 ? -10.044 21.115 12.647 1.00 90.25 304 ALA A O 1
ATOM 2339 N N . LYS A 1 305 ? -12.105 22.038 12.742 1.00 87.44 305 LYS A N 1
ATOM 2340 C CA . LYS A 1 305 ? -12.181 22.136 14.201 1.00 87.44 305 LYS A CA 1
ATOM 2341 C C . LYS A 1 305 ? -12.744 20.864 14.826 1.00 87.44 305 LYS A C 1
ATOM 2343 O O . LYS A 1 305 ? -13.602 20.183 14.263 1.00 87.44 305 LYS A O 1
ATOM 2348 N N . GLY A 1 306 ? -12.258 20.555 16.027 1.00 84.19 306 GLY A N 1
ATOM 2349 C CA . GLY A 1 306 ? -12.782 19.444 16.813 1.00 84.19 306 GLY A CA 1
ATOM 2350 C C . GLY A 1 306 ? -14.165 19.713 17.424 1.00 84.19 306 GLY A C 1
ATOM 2351 O O . GLY A 1 306 ? -14.659 20.841 17.379 1.00 84.19 306 GLY A O 1
ATOM 2352 N N . PRO A 1 307 ? -14.795 18.696 18.044 1.00 75.06 307 PRO A N 1
ATOM 2353 C CA . PRO A 1 307 ? -16.212 18.686 18.433 1.00 75.06 307 PRO A CA 1
ATOM 2354 C C . PRO A 1 307 ? -16.690 19.747 19.441 1.00 75.06 307 PRO A C 1
ATOM 2356 O O . PRO A 1 307 ? -17.877 19.760 19.751 1.00 75.06 307 PRO A O 1
ATOM 2359 N N . ASN A 1 308 ? -15.810 20.627 19.928 1.00 76.81 308 ASN A N 1
ATOM 2360 C CA . ASN A 1 308 ? -16.122 21.789 20.771 1.00 76.81 308 ASN A CA 1
ATOM 2361 C C . ASN A 1 308 ? -15.169 22.974 20.463 1.00 76.81 308 ASN A C 1
ATOM 2363 O O . ASN A 1 308 ? -14.726 23.672 21.371 1.00 76.81 308 ASN A O 1
ATOM 2367 N N . GLY A 1 309 ? -14.708 23.118 19.215 1.00 70.94 309 GLY A N 1
ATOM 2368 C CA . GLY A 1 309 ? -13.736 24.148 18.811 1.00 70.94 309 GLY A CA 1
ATOM 2369 C C . GLY A 1 309 ? -12.278 23.867 19.207 1.00 70.94 309 GLY A C 1
ATOM 2370 O O . GLY A 1 309 ? -11.368 24.472 18.649 1.00 70.94 309 GLY A O 1
ATOM 2371 N N . LYS A 1 310 ? -12.033 22.915 20.118 1.00 72.12 310 LYS A N 1
ATOM 2372 C CA . LYS A 1 310 ? -10.689 22.438 20.476 1.00 72.12 310 LYS A CA 1
ATOM 2373 C C . LYS A 1 310 ? -10.227 21.359 19.503 1.00 72.12 310 LYS A C 1
ATOM 2375 O O . LYS A 1 310 ? -10.874 20.319 19.376 1.00 72.12 310 LYS A O 1
ATOM 2380 N N . THR A 1 311 ? -9.083 21.581 18.868 1.00 79.19 311 THR A N 1
ATOM 2381 C CA . THR A 1 311 ? -8.491 20.650 17.904 1.00 79.19 311 THR A CA 1
ATOM 2382 C C . THR A 1 311 ? -7.288 19.957 18.526 1.00 79.19 311 THR A C 1
ATOM 2384 O O . THR A 1 311 ? -6.305 20.605 18.869 1.00 79.19 311 THR A O 1
ATOM 2387 N N . LYS A 1 312 ? -7.351 18.629 18.654 1.00 83.19 312 LYS A N 1
ATOM 2388 C CA . LYS A 1 312 ? -6.191 17.797 18.988 1.00 83.19 312 LYS A CA 1
ATOM 2389 C C . LYS A 1 312 ? -5.812 16.988 17.757 1.00 83.19 312 LYS A C 1
ATOM 2391 O O . LYS A 1 312 ? -6.599 16.151 17.313 1.00 83.19 312 LYS A O 1
ATOM 2396 N N . VAL A 1 313 ? -4.624 17.251 17.221 1.00 84.75 313 VAL A N 1
ATOM 2397 C CA . VAL A 1 313 ? -4.022 16.403 16.192 1.00 84.75 313 VAL A CA 1
ATOM 2398 C C . VAL A 1 313 ? -3.402 15.202 16.891 1.00 84.75 313 VAL A C 1
ATOM 2400 O O . VAL A 1 313 ? -2.679 15.334 17.875 1.00 84.75 313 VAL A O 1
ATOM 2403 N N . THR A 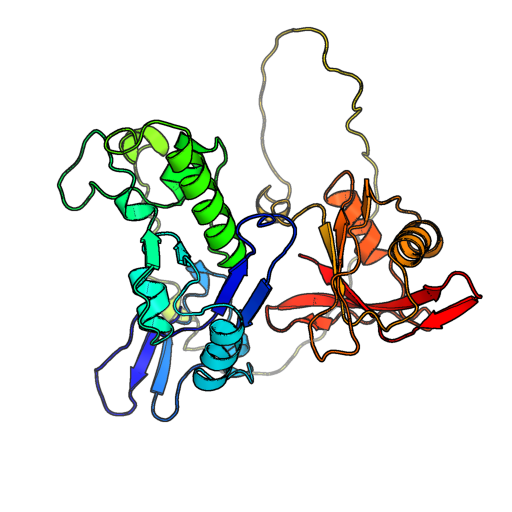1 314 ? -3.746 14.021 16.409 1.00 84.19 314 THR A N 1
ATOM 2404 C CA . THR A 1 314 ? -3.149 12.748 16.813 1.00 84.19 314 THR A CA 1
ATOM 2405 C C . THR A 1 314 ? -2.614 12.070 15.568 1.00 84.19 314 THR A C 1
ATOM 2407 O O . THR A 1 314 ? -3.011 12.437 14.468 1.00 84.19 314 THR A O 1
ATOM 2410 N N . ASN A 1 315 ? -1.752 11.076 15.723 1.00 77.88 315 ASN A N 1
ATOM 2411 C CA . ASN A 1 315 ? -1.315 10.278 14.587 1.00 77.88 315 ASN A CA 1
ATOM 2412 C C . ASN A 1 315 ? -2.142 8.994 14.520 1.00 77.88 315 ASN A C 1
ATOM 2414 O O . ASN A 1 315 ? -2.619 8.495 15.544 1.00 77.88 315 ASN A O 1
ATOM 2418 N N . ASP A 1 316 ? -2.394 8.502 13.315 1.00 73.00 316 ASP A N 1
ATOM 2419 C CA . ASP A 1 316 ? -2.971 7.179 13.116 1.00 73.00 316 ASP A CA 1
ATOM 2420 C C . ASP A 1 316 ? -1.918 6.081 13.350 1.00 73.00 316 ASP A C 1
ATOM 2422 O O . ASP A 1 316 ? -0.775 6.340 13.736 1.00 73.00 316 ASP A O 1
ATOM 2426 N N . SER A 1 317 ? -2.306 4.826 13.128 1.00 66.81 317 SER A N 1
ATOM 2427 C CA . SER A 1 317 ? -1.422 3.672 13.317 1.00 66.81 317 SER A CA 1
ATOM 2428 C C . SER A 1 317 ? -0.218 3.632 12.375 1.00 66.81 317 SER A C 1
ATOM 2430 O O . SER A 1 317 ? 0.642 2.784 12.573 1.00 66.81 317 SER A O 1
ATOM 2432 N N . ILE A 1 318 ? -0.167 4.490 11.353 1.00 58.66 318 ILE A N 1
ATOM 2433 C CA . ILE A 1 318 ? 0.930 4.593 10.383 1.00 58.66 318 ILE A CA 1
ATOM 2434 C C . ILE A 1 318 ? 1.667 5.942 10.492 1.00 58.66 318 ILE A C 1
ATOM 2436 O O . ILE A 1 318 ? 2.522 6.249 9.667 1.00 58.66 318 ILE A O 1
ATOM 2440 N N . GLY A 1 319 ? 1.366 6.750 11.518 1.00 65.12 319 GLY A N 1
ATOM 2441 C CA . GLY A 1 319 ? 2.036 8.024 11.778 1.00 65.12 319 GLY A CA 1
ATOM 2442 C C . GLY A 1 319 ? 1.460 9.230 11.028 1.00 65.12 319 GLY A C 1
ATOM 2443 O O . GLY A 1 319 ? 2.025 10.318 11.137 1.00 65.12 319 GLY A O 1
ATOM 2444 N N . ARG A 1 320 ? 0.356 9.086 10.285 1.00 75.38 320 ARG A N 1
ATOM 2445 C CA . ARG A 1 320 ? -0.263 10.199 9.551 1.00 75.38 320 ARG A CA 1
ATOM 2446 C C . ARG A 1 320 ? -1.129 11.059 10.479 1.00 75.38 320 ARG A C 1
ATOM 2448 O O . ARG A 1 320 ? -1.813 10.511 11.349 1.00 75.38 320 ARG A O 1
ATOM 2455 N N . PRO A 1 321 ? -1.147 12.393 10.299 1.00 79.88 321 PRO A N 1
ATOM 2456 C CA . PRO A 1 321 ? -1.988 13.275 11.098 1.00 79.88 321 PRO A CA 1
ATOM 2457 C C . PRO A 1 321 ? -3.481 12.969 10.935 1.00 79.88 321 PRO A C 1
ATOM 2459 O O . PRO A 1 321 ? -3.999 12.837 9.825 1.00 79.88 321 PRO A O 1
ATOM 2462 N N . GLN A 1 322 ? -4.191 12.936 12.057 1.00 89.25 322 GLN A N 1
ATOM 2463 C CA . GLN A 1 322 ? -5.639 12.792 12.140 1.00 89.25 322 GLN A CA 1
ATOM 2464 C C . GLN A 1 322 ? -6.240 13.667 13.251 1.00 89.25 322 GLN A C 1
ATOM 2466 O O . GLN A 1 322 ? -5.640 13.902 14.303 1.00 89.25 322 GLN A O 1
ATOM 2471 N N . LYS A 1 323 ? -7.470 14.123 13.030 1.00 90.94 323 LYS A N 1
ATOM 2472 C CA . LYS A 1 323 ? -8.278 14.926 13.951 1.00 90.94 323 LYS A CA 1
ATOM 2473 C C . LYS A 1 323 ? -9.632 14.261 14.163 1.00 90.94 323 LYS A C 1
ATOM 2475 O O . LYS A 1 323 ? -10.175 13.616 13.269 1.00 90.94 323 LYS A O 1
ATOM 2480 N N . THR A 1 324 ? -10.207 14.455 15.343 1.00 93.81 324 THR A N 1
ATOM 2481 C CA . THR A 1 324 ? -11.621 14.136 15.575 1.00 93.81 324 THR A CA 1
ATOM 2482 C C . THR A 1 324 ? -12.448 15.381 15.291 1.00 93.81 324 THR A C 1
ATOM 2484 O O . THR A 1 324 ? -12.150 16.429 15.855 1.00 93.81 324 THR A O 1
ATOM 2487 N N . ILE A 1 325 ? -13.467 15.260 14.445 1.00 94.69 325 ILE A N 1
ATOM 2488 C CA . ILE A 1 325 ? -14.368 16.339 14.022 1.00 94.69 325 ILE A CA 1
ATOM 2489 C C . ILE A 1 325 ? -15.812 16.044 14.447 1.00 94.69 325 ILE A C 1
ATOM 2491 O O . ILE A 1 325 ? -16.180 14.893 14.717 1.00 94.69 325 ILE A O 1
ATOM 2495 N N . ALA A 1 326 ? -16.633 17.096 14.490 1.00 94.12 326 ALA A N 1
ATOM 2496 C CA . ALA A 1 326 ? -18.080 16.982 14.615 1.00 94.12 326 ALA A CA 1
ATOM 2497 C C . ALA A 1 326 ? -18.760 17.257 13.275 1.00 94.12 326 ALA A C 1
ATOM 2499 O O . ALA A 1 326 ? -18.544 18.309 12.687 1.00 94.12 326 ALA A O 1
ATOM 2500 N N . VAL A 1 327 ? -19.612 16.337 12.828 1.00 93.81 327 VAL A N 1
ATOM 2501 C CA . VAL A 1 327 ? -20.418 16.506 11.611 1.00 93.81 327 VAL A CA 1
ATOM 2502 C C . VAL A 1 327 ? -21.888 16.574 12.004 1.00 93.81 327 VAL A C 1
ATOM 2504 O O . VAL A 1 327 ? -22.352 15.765 12.811 1.00 93.81 327 VAL A O 1
ATOM 2507 N N . VAL A 1 328 ? -22.612 17.543 11.454 1.00 93.69 328 VAL A N 1
ATOM 2508 C CA . VAL A 1 328 ? -24.053 17.720 11.662 1.00 93.69 328 VAL A CA 1
ATOM 2509 C C . VAL A 1 328 ? -24.775 17.143 10.454 1.00 93.69 328 VAL A C 1
ATOM 2511 O O . VAL A 1 328 ? -24.410 17.454 9.324 1.00 93.69 328 VAL A O 1
ATOM 2514 N N . ASN A 1 329 ? -25.768 16.284 10.675 1.00 93.19 329 ASN A N 1
ATOM 2515 C CA . ASN A 1 329 ? -26.558 15.749 9.568 1.00 93.19 329 ASN A CA 1
ATOM 2516 C C . ASN A 1 329 ? -27.681 16.706 9.135 1.00 93.19 329 ASN A C 1
ATOM 2518 O O . ASN A 1 329 ? -27.985 17.679 9.825 1.00 93.19 329 ASN A O 1
ATOM 2522 N N . GLY A 1 330 ? -28.357 16.391 8.029 1.00 85.38 330 GLY A N 1
ATOM 2523 C CA . GLY A 1 330 ? -29.459 17.199 7.492 1.00 85.38 330 GLY A CA 1
ATOM 2524 C C . GLY A 1 330 ? -30.638 17.480 8.440 1.00 85.38 330 GLY A C 1
ATOM 2525 O O . GLY A 1 330 ? -31.402 18.397 8.170 1.00 85.38 330 GLY A O 1
ATOM 2526 N N . ILE A 1 331 ? -30.778 16.749 9.554 1.00 88.44 331 ILE A N 1
ATOM 2527 C CA . ILE A 1 331 ? -31.843 16.941 10.564 1.00 88.44 331 ILE A CA 1
ATOM 2528 C C . ILE A 1 331 ? -31.321 17.757 11.773 1.00 88.44 331 ILE A C 1
ATOM 2530 O O . ILE A 1 331 ? -32.027 17.971 12.751 1.00 88.44 331 ILE A O 1
ATOM 2534 N N . GLY A 1 332 ? -30.067 18.219 11.741 1.00 88.00 332 GLY A N 1
ATOM 2535 C CA . GLY A 1 332 ? -29.465 19.022 12.811 1.00 88.00 332 GLY A CA 1
ATOM 2536 C C . GLY A 1 332 ? -28.842 18.207 13.950 1.00 88.00 332 GLY A C 1
ATOM 2537 O O . GLY A 1 332 ? -28.430 18.770 14.962 1.00 88.00 332 GLY A O 1
ATOM 2538 N N . LYS A 1 333 ? -28.729 16.879 13.811 1.00 92.62 333 LYS A N 1
ATOM 2539 C CA . LYS A 1 333 ? -28.084 16.027 14.818 1.00 92.62 333 LYS A CA 1
ATOM 2540 C C . LYS A 1 333 ? -26.564 16.038 14.650 1.00 92.62 333 LYS A C 1
ATOM 2542 O O . LYS A 1 333 ? -26.046 15.681 13.593 1.00 92.62 333 LYS A O 1
ATOM 2547 N N . THR A 1 334 ? -25.851 16.365 15.727 1.00 92.81 334 THR A N 1
ATOM 2548 C CA . THR A 1 334 ? -24.381 16.443 15.757 1.00 92.81 334 THR A CA 1
ATOM 2549 C C . THR A 1 334 ? -23.727 15.118 16.151 1.00 92.81 334 THR A C 1
ATOM 2551 O O . THR A 1 334 ? -24.022 14.545 17.200 1.00 92.81 334 THR A O 1
ATOM 2554 N N . TYR A 1 335 ? -22.751 14.672 15.362 1.00 92.50 335 TYR A N 1
ATOM 2555 C CA . TYR A 1 335 ? -21.952 13.471 15.601 1.00 92.50 335 TYR A CA 1
ATOM 2556 C C . TYR A 1 335 ? -20.493 13.840 15.868 1.00 92.50 335 TYR A C 1
ATOM 2558 O O . TYR A 1 335 ? -19.771 14.226 14.959 1.00 92.50 335 TYR A O 1
ATOM 2566 N N . LYS A 1 336 ? -20.046 13.688 17.119 1.00 90.56 336 LYS A N 1
ATOM 2567 C CA . LYS A 1 336 ? -18.780 14.256 17.625 1.00 90.56 336 LYS A CA 1
ATOM 2568 C C . LYS A 1 336 ? -17.527 13.377 17.476 1.00 90.56 336 LYS A C 1
ATOM 2570 O O . LYS A 1 336 ? -16.444 13.820 17.827 1.00 90.56 336 LYS A O 1
ATOM 2575 N N . ASN A 1 337 ? -17.664 12.137 17.002 1.00 90.00 337 ASN A N 1
ATOM 2576 C CA . ASN A 1 337 ? -16.590 11.129 16.997 1.00 90.00 337 ASN A CA 1
ATOM 2577 C C . ASN A 1 337 ? -16.222 10.650 15.581 1.00 90.00 337 ASN A C 1
ATOM 2579 O O . ASN A 1 337 ? -15.928 9.468 15.375 1.00 90.00 337 ASN A O 1
ATOM 2583 N N . VAL A 1 338 ? -16.272 11.554 14.602 1.00 93.06 338 VAL A N 1
ATOM 2584 C CA . VAL A 1 338 ? -15.846 11.285 13.222 1.00 93.06 338 VAL A CA 1
ATOM 2585 C C . VAL A 1 338 ? -14.359 11.613 13.102 1.00 93.06 338 VAL A C 1
ATOM 2587 O O . VAL A 1 338 ? -13.892 12.591 13.673 1.00 93.06 338 VAL A O 1
ATOM 2590 N N . ALA A 1 339 ? -13.590 10.774 12.416 1.00 93.06 339 ALA A N 1
ATOM 2591 C CA . ALA A 1 339 ? -12.164 10.987 12.213 1.00 93.06 339 ALA A CA 1
ATOM 2592 C C . ALA A 1 339 ? -11.891 11.569 10.832 1.00 93.06 339 ALA A C 1
ATOM 2594 O O . ALA A 1 339 ? -12.381 11.041 9.837 1.00 93.06 339 ALA A O 1
ATOM 2595 N N . LEU A 1 340 ? -11.064 12.602 10.786 1.00 94.12 340 LEU A N 1
ATOM 2596 C CA . LEU A 1 340 ? -10.515 13.192 9.577 1.00 94.12 340 LEU A CA 1
ATOM 2597 C C . LEU A 1 340 ? -9.011 12.930 9.572 1.00 94.12 340 LEU A C 1
ATOM 2599 O O . LEU A 1 340 ? -8.336 13.323 10.517 1.00 94.12 340 LEU A O 1
ATOM 2603 N N . GLY A 1 341 ? -8.492 12.259 8.551 1.00 88.69 341 GLY A N 1
ATOM 2604 C CA . GLY A 1 341 ? -7.075 11.925 8.418 1.00 88.69 341 GLY A CA 1
ATOM 2605 C C . GLY A 1 341 ? -6.496 12.405 7.095 1.00 88.69 341 GLY A C 1
ATOM 2606 O O . GLY A 1 341 ? -7.206 12.463 6.089 1.00 88.69 341 GLY A O 1
ATOM 2607 N N . VAL A 1 342 ? -5.208 12.734 7.106 1.00 83.94 342 VAL A N 1
ATOM 2608 C CA . VAL A 1 342 ? -4.430 12.987 5.888 1.00 83.94 342 VAL A CA 1
ATOM 2609 C C . VAL A 1 342 ? -4.089 11.646 5.236 1.00 83.94 342 VAL A C 1
ATOM 2611 O O . VAL A 1 342 ? -3.711 10.704 5.937 1.00 83.94 342 VAL A O 1
ATOM 2614 N N . LEU A 1 343 ? -4.255 11.553 3.913 1.00 67.88 343 LEU A N 1
ATOM 2615 C CA . LEU A 1 343 ? -3.894 10.371 3.128 1.00 67.88 343 LEU A CA 1
ATOM 2616 C C . LEU A 1 343 ? -2.445 10.420 2.660 1.00 67.88 343 LEU A C 1
ATOM 2618 O O . LEU A 1 343 ? -1.995 11.473 2.165 1.00 67.88 343 LEU A O 1
#